Protein AF-A0A1M6LC11-F1 (afdb_monomer)

Mean predicted aligned error: 8.45 Å

Sequence (244 aa):
MTRNSNIKVIDLTEDFPSISQRELDILERFIKQILWLKEDVINEFDNQKSRCDISCLELGFDISFNEDEVKLVKELLMTDERIREVSFDFELEKIKLYLARPEHAYDSVNVVERKLYGEIALNKYFNDIDDAVSCYSSESKAKNGVVIEKVIELDKKDYGFFIRNIQQETSFINDNSDVQFVDSQRNIHCLFIKQEASEQGLLICKDSETNDFYSGFVPNLDDFQEISMEEYNDMDEQSGPEMV

Foldseek 3Di:
DDPPPPPDDDDCCVNPVPDDPVNVVVVVVLVVVLVVVLVVVVVQDDLQAQKDKAACVVVVHDPPDDPVRVVVSFVSNVVPQQFDGWDADNVRRIIITGGQARPDDQPDKDKAQFKKKFWADKDLDDQAVVRQVVPGDPPDPPIAIEIARIEIEGEPVNQVRCRNGVPHDDPVLVVCLVQAAQDPRRYTRWHFYDYPPAQKTKTWHCHNPPSGIMMHIDNHCPRIDTDDPVRVVVVVVVPPDPPD

Nearest PDB structures (foldseek):
  1hsj-assembly1_B  TM=3.052E-01  e=1.095E+00  Escherichia coli
  5it7-assembly1_K  TM=3.374E-01  e=2.162E+00  Kluyveromyces lactis
  4pql-assembly1_A  TM=2.746E-01  e=2.602E+00  Staphylococcus aureus
  3d8e-assembly1_A  TM=3.203E-01  e=3.132E+00  Homo sapiens
  5dbj-assembly1_E  TM=1.760E-01  e=3.132E+00  Pseudomonas protegens Pf-5

pLDDT: mean 84.86, std 13.5, range [33.97, 97.12]

Structure (mmCIF, N/CA/C/O backbone):
data_AF-A0A1M6LC11-F1
#
_entry.id   AF-A0A1M6LC11-F1
#
loop_
_atom_site.group_PDB
_atom_site.id
_atom_site.type_symbol
_atom_site.label_atom_id
_atom_site.label_alt_id
_atom_site.label_comp_id
_atom_site.label_asym_id
_atom_site.label_entity_id
_atom_site.label_seq_id
_atom_site.pdbx_PDB_ins_code
_atom_site.Cartn_x
_atom_site.Cartn_y
_atom_site.Cartn_z
_atom_site.occupancy
_atom_site.B_iso_or_equiv
_atom_site.auth_seq_id
_atom_site.auth_comp_id
_atom_site.auth_asym_id
_atom_site.auth_atom_id
_atom_site.pdbx_PDB_model_num
ATOM 1 N N . MET A 1 1 ? -13.205 -28.942 11.978 1.00 33.97 1 MET A N 1
ATOM 2 C CA . MET A 1 1 ? -12.104 -28.658 12.920 1.00 33.97 1 MET A CA 1
ATOM 3 C C . MET A 1 1 ? -12.514 -27.454 13.746 1.00 33.97 1 MET A C 1
ATOM 5 O O . MET A 1 1 ? -12.551 -26.350 13.226 1.00 33.97 1 MET A O 1
ATOM 9 N N . THR A 1 2 ? -12.948 -27.679 14.981 1.00 35.59 2 THR A N 1
ATOM 10 C CA . THR A 1 2 ? -13.299 -26.626 15.937 1.00 35.59 2 THR A CA 1
ATOM 11 C C . THR A 1 2 ? -12.012 -25.952 16.403 1.00 35.59 2 THR A C 1
ATOM 13 O O . THR A 1 2 ? -11.165 -26.596 17.019 1.00 35.59 2 THR A O 1
ATOM 16 N N . ARG A 1 3 ? -11.822 -24.671 16.063 1.00 38.12 3 ARG A N 1
ATOM 17 C CA . ARG A 1 3 ? -10.758 -23.855 16.659 1.00 38.12 3 ARG A CA 1
ATOM 18 C C . ARG A 1 3 ? -11.047 -23.765 18.161 1.00 38.12 3 ARG A C 1
ATOM 20 O O . ARG A 1 3 ? -12.053 -23.178 18.544 1.00 38.12 3 ARG A O 1
ATOM 27 N N . ASN A 1 4 ? -10.186 -24.357 18.989 1.00 38.91 4 ASN A N 1
ATOM 28 C CA . ASN A 1 4 ? -10.108 -24.031 20.412 1.00 38.91 4 ASN A CA 1
ATOM 29 C C . ASN A 1 4 ? -9.611 -22.586 20.512 1.00 38.91 4 ASN A C 1
ATOM 31 O O . ASN A 1 4 ? -8.408 -22.327 20.526 1.00 38.91 4 ASN A O 1
ATOM 35 N N . SER A 1 5 ? -10.532 -21.632 20.517 1.00 45.16 5 SER A N 1
ATOM 36 C CA . SER A 1 5 ? -10.240 -20.280 20.953 1.00 45.16 5 SER A CA 1
ATOM 37 C C . SER A 1 5 ? -10.001 -20.336 22.462 1.00 45.16 5 SER A C 1
ATOM 39 O O . SER A 1 5 ? -10.938 -20.489 23.240 1.00 45.16 5 SER A O 1
ATOM 41 N N . ASN A 1 6 ? -8.738 -20.220 22.884 1.00 46.28 6 ASN A N 1
ATOM 42 C CA . ASN A 1 6 ? -8.344 -19.944 24.273 1.00 46.28 6 ASN A CA 1
ATOM 43 C C . ASN A 1 6 ? -8.784 -18.518 24.679 1.00 46.28 6 ASN A C 1
ATOM 45 O O . ASN A 1 6 ? -7.980 -17.720 25.155 1.00 46.28 6 ASN A O 1
ATOM 49 N N . ILE A 1 7 ? -10.045 -18.157 24.436 1.00 57.50 7 ILE A N 1
ATOM 50 C CA . ILE A 1 7 ? -10.611 -16.894 24.893 1.00 57.50 7 ILE A CA 1
ATOM 51 C C . ILE A 1 7 ? -10.919 -17.093 26.370 1.00 57.50 7 ILE A C 1
ATOM 53 O O . ILE A 1 7 ? -11.860 -17.798 26.738 1.00 57.50 7 ILE A O 1
ATOM 57 N N . LYS A 1 8 ? -10.085 -16.501 27.224 1.00 64.62 8 LYS A N 1
ATOM 58 C CA . LYS A 1 8 ? -10.391 -16.378 28.644 1.00 64.62 8 LYS A CA 1
ATOM 59 C C . LYS A 1 8 ? -11.560 -15.400 28.757 1.00 64.62 8 LYS A C 1
ATOM 61 O O . LYS A 1 8 ? -11.399 -14.218 28.467 1.00 64.62 8 LYS A O 1
ATOM 66 N N . VAL A 1 9 ? -12.737 -15.906 29.110 1.00 71.25 9 VAL A N 1
ATOM 67 C CA . VAL A 1 9 ? -13.874 -15.055 29.471 1.00 71.25 9 VAL A CA 1
ATOM 68 C C . VAL A 1 9 ? -13.473 -14.314 30.744 1.00 71.25 9 VAL A C 1
ATOM 70 O O . VAL A 1 9 ? -13.126 -14.960 31.731 1.00 71.25 9 VAL A O 1
ATOM 73 N N . ILE A 1 10 ? -13.431 -12.985 30.676 1.00 73.75 10 ILE A N 1
ATOM 74 C CA . ILE A 1 10 ? -13.160 -12.121 31.828 1.00 73.75 10 ILE A CA 1
ATOM 75 C C . ILE A 1 10 ? -14.507 -11.841 32.485 1.00 73.75 10 ILE A C 1
ATOM 77 O O . ILE A 1 10 ? -15.394 -11.279 31.838 1.00 73.75 10 ILE A O 1
ATOM 81 N N . ASP A 1 11 ? -14.660 -12.224 33.748 1.00 78.12 11 ASP A N 1
ATOM 82 C CA . ASP A 1 11 ? -15.777 -11.760 34.564 1.00 78.12 11 ASP A CA 1
ATOM 83 C C . ASP A 1 11 ? -15.281 -10.554 35.351 1.00 78.12 11 ASP A C 1
ATOM 85 O O . ASP A 1 11 ? -14.510 -10.681 36.297 1.00 78.12 11 ASP A O 1
ATOM 89 N N . LEU A 1 12 ? -15.709 -9.360 34.946 1.00 76.50 12 LEU A N 1
ATOM 90 C CA . LEU A 1 12 ? -15.234 -8.117 35.551 1.00 76.50 12 LEU A CA 1
ATOM 91 C C . LEU A 1 12 ? -15.526 -8.038 37.055 1.00 76.50 12 LEU A C 1
ATOM 93 O O . LEU A 1 12 ? -14.793 -7.365 37.772 1.00 76.50 12 LEU A O 1
ATOM 97 N N . THR A 1 13 ? -16.564 -8.722 37.542 1.00 75.00 13 THR A N 1
ATOM 98 C CA . THR A 1 13 ? -16.920 -8.722 38.965 1.00 75.00 13 THR A CA 1
ATOM 99 C C . THR A 1 13 ? -16.118 -9.736 39.780 1.00 75.00 13 THR A C 1
ATOM 101 O O . THR A 1 13 ? -15.855 -9.486 40.956 1.00 75.00 13 THR A O 1
ATOM 104 N N . GLU A 1 14 ? -15.673 -10.837 39.167 1.00 79.62 14 GLU A N 1
ATOM 105 C CA . GLU A 1 14 ? -14.810 -11.833 39.819 1.00 79.62 14 GLU A CA 1
ATOM 106 C C . GLU A 1 14 ? -13.318 -11.489 39.698 1.00 79.62 14 GLU A C 1
ATOM 108 O O . GLU A 1 14 ? -12.579 -11.575 40.681 1.00 79.62 14 GLU A O 1
ATOM 113 N N . ASP A 1 15 ? -12.871 -11.071 38.512 1.00 83.75 15 ASP A N 1
ATOM 114 C CA . ASP A 1 15 ? -11.474 -10.735 38.223 1.00 83.75 15 ASP A CA 1
ATOM 115 C C . ASP A 1 15 ? -11.075 -9.366 38.817 1.00 83.75 15 ASP A C 1
ATOM 117 O O . ASP A 1 15 ? -9.907 -9.157 39.154 1.00 83.75 15 ASP A O 1
ATOM 121 N N . PHE A 1 16 ? -12.035 -8.446 38.998 1.00 84.62 16 PHE A N 1
ATOM 122 C CA . PHE A 1 16 ? -11.820 -7.116 39.587 1.00 84.62 16 PHE A CA 1
ATOM 123 C C . PHE A 1 16 ? -12.834 -6.826 40.708 1.00 84.62 16 PHE A C 1
ATOM 125 O O . PHE A 1 16 ? -13.685 -5.949 40.576 1.00 84.62 16 PHE A O 1
ATOM 132 N N . PRO A 1 17 ? -12.728 -7.497 41.869 1.00 80.69 17 PRO A N 1
ATOM 133 C CA . PRO A 1 17 ? -13.752 -7.457 42.921 1.00 80.69 17 PRO A CA 1
ATOM 134 C C . PRO A 1 17 ? -13.941 -6.080 43.579 1.00 80.69 17 PRO A C 1
ATOM 136 O O . PRO A 1 17 ? -14.901 -5.870 44.318 1.00 80.69 17 PRO A O 1
ATOM 139 N N . SER A 1 18 ? -13.022 -5.139 43.349 1.00 89.44 18 SER A N 1
ATOM 140 C CA . SER A 1 18 ? -13.115 -3.758 43.826 1.00 89.44 18 SER A CA 1
ATOM 141 C C . SER A 1 18 ? -13.755 -2.794 42.824 1.00 89.44 18 SER A C 1
ATOM 143 O O . SER A 1 18 ? -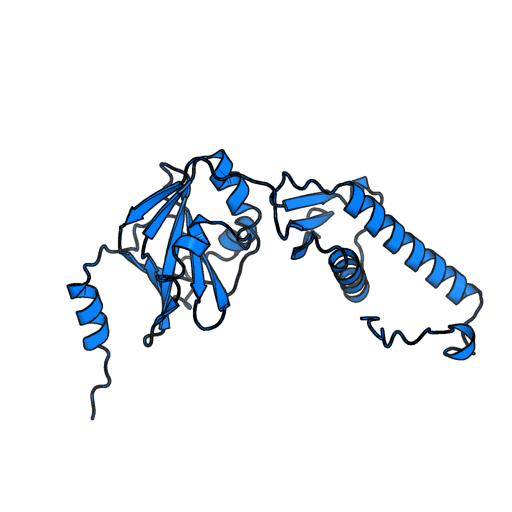13.850 -1.609 43.139 1.00 89.44 18 SER A O 1
ATOM 145 N N . ILE A 1 19 ? -14.152 -3.258 41.633 1.00 88.62 19 ILE A N 1
ATOM 146 C CA . ILE A 1 19 ? -14.769 -2.397 40.624 1.00 88.62 19 ILE A CA 1
ATOM 147 C C . ILE A 1 19 ? -16.151 -1.934 41.095 1.00 88.62 19 ILE A C 1
ATOM 149 O O . ILE A 1 19 ? -16.991 -2.716 41.543 1.00 88.62 19 ILE A O 1
ATOM 153 N N . SER A 1 20 ? -16.392 -0.632 41.024 1.00 90.38 20 SER A N 1
ATOM 154 C CA . SER A 1 20 ? -17.675 -0.032 41.371 1.00 90.38 20 SER A CA 1
ATOM 155 C C . SER A 1 20 ? -18.653 -0.077 40.196 1.00 90.38 20 SER A C 1
ATOM 157 O O . SER A 1 20 ? -18.257 -0.092 39.031 1.00 90.38 20 SER A O 1
ATOM 159 N N . GLN A 1 21 ? -19.957 0.007 40.489 1.00 88.69 21 GLN A N 1
ATOM 160 C CA . GLN A 1 21 ? -20.986 0.108 39.445 1.00 88.69 21 GLN A CA 1
ATOM 161 C C . GLN A 1 21 ? -20.742 1.298 38.507 1.00 88.69 21 GLN A C 1
ATOM 163 O O . GLN A 1 21 ? -20.920 1.189 37.303 1.00 88.69 21 GLN A O 1
ATOM 168 N N . ARG A 1 22 ? -20.266 2.427 39.047 1.00 89.62 22 ARG A N 1
ATOM 169 C CA . ARG A 1 22 ? -19.949 3.610 38.243 1.00 89.62 22 ARG A CA 1
ATOM 170 C C . ARG A 1 22 ? -18.820 3.342 37.245 1.00 89.62 22 ARG A C 1
ATOM 172 O O . ARG A 1 22 ? -18.874 3.850 36.131 1.00 89.62 22 ARG A O 1
ATOM 179 N N . GLU A 1 23 ? -17.793 2.597 37.645 1.00 89.31 23 GLU A N 1
ATOM 180 C CA . GLU A 1 23 ? -16.691 2.219 36.753 1.00 89.31 23 GLU A CA 1
ATOM 181 C C . GLU A 1 23 ? -17.167 1.245 35.669 1.00 89.31 23 GLU A C 1
ATOM 183 O O . GLU A 1 23 ? -16.806 1.422 34.507 1.00 89.31 23 GLU A O 1
ATOM 188 N N . LEU A 1 24 ? -18.044 0.294 36.016 1.00 87.88 24 LEU A N 1
ATOM 189 C CA . LEU A 1 24 ? -18.690 -0.594 35.043 1.00 87.88 24 LEU A CA 1
ATOM 190 C C . LEU A 1 24 ? -19.521 0.184 34.015 1.00 87.88 24 LEU A C 1
ATOM 192 O O . LEU A 1 24 ? -19.366 -0.045 32.819 1.00 87.88 24 LEU A O 1
ATOM 196 N N . ASP A 1 25 ? -20.337 1.145 34.454 1.00 86.31 25 ASP A N 1
ATOM 197 C CA . ASP A 1 25 ? -21.164 1.962 33.557 1.00 86.31 25 ASP A CA 1
ATOM 198 C C . ASP A 1 25 ? -20.300 2.793 32.584 1.00 86.31 25 ASP A C 1
ATOM 200 O O . ASP A 1 25 ? -20.651 2.978 31.415 1.00 86.31 25 ASP A O 1
ATOM 204 N N . ILE A 1 26 ? -19.148 3.295 33.053 1.00 86.25 26 ILE A N 1
ATOM 205 C CA . ILE A 1 26 ? -18.177 4.018 32.216 1.00 86.25 26 ILE A CA 1
ATOM 206 C C . ILE A 1 26 ? -17.577 3.081 31.166 1.00 86.25 26 ILE A C 1
ATOM 208 O O . ILE A 1 26 ? -17.555 3.441 29.986 1.00 86.25 26 ILE A O 1
ATOM 212 N N . LEU A 1 27 ? -17.125 1.894 31.581 1.00 86.19 27 LEU A N 1
ATOM 213 C CA . LEU A 1 27 ? -16.543 0.891 30.692 1.00 86.19 27 LEU A CA 1
ATOM 214 C C . LEU A 1 27 ? -17.555 0.431 29.635 1.00 86.19 27 LEU A C 1
ATOM 216 O O . LEU A 1 27 ? -17.237 0.401 28.450 1.00 86.19 27 LEU A O 1
ATOM 220 N N . GLU A 1 28 ? -18.787 0.126 30.043 1.00 87.56 28 GLU A N 1
ATOM 221 C CA . GLU A 1 28 ? -19.855 -0.297 29.137 1.00 87.56 28 GLU A CA 1
ATOM 222 C C . GLU A 1 28 ? -20.143 0.779 28.088 1.00 87.56 28 GLU A C 1
ATOM 224 O O . GLU A 1 28 ? -20.243 0.487 26.894 1.00 87.56 28 GLU A O 1
ATOM 229 N N . ARG A 1 29 ? -20.240 2.042 28.517 1.00 85.75 29 ARG A N 1
ATOM 230 C CA . ARG A 1 29 ? -20.468 3.170 27.613 1.00 85.75 29 ARG A CA 1
ATOM 231 C C . ARG A 1 29 ? -19.320 3.338 26.618 1.00 85.75 29 ARG A C 1
ATOM 233 O O . ARG A 1 29 ? -19.587 3.579 25.444 1.00 85.75 29 ARG A O 1
ATOM 240 N N . PHE A 1 30 ? -18.079 3.214 27.076 1.00 84.94 30 PHE A N 1
ATOM 241 C CA . PHE A 1 30 ? -16.890 3.300 26.231 1.00 84.94 30 PHE A CA 1
ATOM 242 C C . PHE A 1 30 ? -16.843 2.166 25.194 1.00 84.94 30 PHE A C 1
ATOM 244 O O . PHE A 1 30 ? -16.731 2.429 23.999 1.00 84.94 30 PHE A O 1
ATOM 251 N N . ILE A 1 31 ? -17.042 0.916 25.627 1.00 86.81 31 ILE A N 1
ATOM 252 C CA . ILE A 1 31 ? -17.071 -0.252 24.734 1.00 86.81 31 ILE A CA 1
ATOM 253 C C . ILE A 1 31 ? -18.169 -0.096 23.677 1.00 86.81 31 ILE A C 1
ATOM 255 O O . ILE A 1 31 ? -17.920 -0.321 22.496 1.00 86.81 31 ILE A O 1
ATOM 259 N N . LYS A 1 32 ? -19.376 0.327 24.074 1.00 87.81 32 LYS A N 1
ATOM 260 C CA . LYS A 1 32 ? -20.487 0.551 23.135 1.00 87.81 32 LYS A CA 1
ATOM 261 C C . LYS A 1 32 ? -20.156 1.593 22.070 1.00 87.81 32 LYS A C 1
ATOM 263 O O . LYS A 1 32 ? -20.470 1.364 20.909 1.00 87.81 32 LYS A O 1
ATOM 268 N N . GLN A 1 33 ? -19.515 2.698 22.449 1.00 85.19 33 GLN A N 1
ATOM 269 C CA . GLN A 1 33 ? -19.100 3.730 21.494 1.00 85.19 33 GLN A CA 1
ATOM 270 C C . GLN A 1 33 ? -18.115 3.182 20.463 1.00 85.19 33 GLN A C 1
ATOM 272 O O . GLN A 1 33 ? -18.327 3.367 19.271 1.00 85.19 33 GLN A O 1
ATOM 277 N N . ILE A 1 34 ? -17.086 2.455 20.905 1.00 86.12 34 ILE A N 1
ATOM 278 C CA . ILE A 1 34 ? -16.096 1.859 19.999 1.00 86.12 34 ILE A CA 1
ATOM 279 C C . ILE A 1 34 ? -16.731 0.812 19.074 1.00 86.12 34 ILE A C 1
ATOM 281 O O . ILE A 1 34 ? -16.402 0.751 17.891 1.00 86.12 34 ILE A O 1
ATOM 285 N N . LEU A 1 35 ? -17.656 -0.004 19.586 1.00 89.19 35 LEU A N 1
ATOM 286 C CA . LEU A 1 35 ? -18.366 -0.981 18.760 1.00 89.19 35 LEU A CA 1
ATOM 287 C C . LEU A 1 35 ? -19.265 -0.303 17.719 1.00 89.19 35 LEU A C 1
ATOM 289 O O . LEU A 1 35 ? -19.299 -0.763 16.583 1.00 89.19 35 LEU A O 1
ATOM 293 N N . TRP A 1 36 ? -19.948 0.791 18.065 1.00 89.62 36 TRP A N 1
ATOM 294 C CA . TRP A 1 36 ? -20.704 1.574 17.083 1.00 89.62 36 TRP A CA 1
ATOM 295 C C . TRP A 1 36 ? -19.799 2.228 16.047 1.00 89.62 36 TRP A C 1
ATOM 297 O O . TRP A 1 36 ? -20.083 2.085 14.865 1.00 89.62 36 TRP A O 1
ATOM 307 N N . LEU A 1 37 ? -18.674 2.826 16.460 1.00 87.19 37 LEU A N 1
ATOM 308 C CA . LEU A 1 37 ? -17.679 3.361 15.527 1.00 87.19 37 LEU A CA 1
ATOM 309 C C . LEU A 1 37 ? -17.248 2.295 14.525 1.00 87.19 37 LEU A C 1
ATOM 311 O O . LEU A 1 37 ? -17.237 2.550 13.328 1.00 87.19 37 LEU A O 1
ATOM 315 N N . LYS A 1 38 ? -16.906 1.095 15.011 1.00 90.50 38 LYS A N 1
ATOM 316 C CA . LYS A 1 38 ? -16.538 -0.026 14.145 1.00 90.50 38 LYS A CA 1
ATOM 317 C C . LYS A 1 38 ? -17.650 -0.309 13.140 1.00 90.50 38 LYS A C 1
ATOM 319 O O . LYS A 1 38 ? -17.358 -0.400 11.958 1.00 90.50 38 LYS A O 1
ATOM 324 N N . GLU A 1 39 ? -18.893 -0.476 13.579 1.00 91.81 39 GLU A N 1
ATOM 325 C CA . GLU A 1 39 ? -19.998 -0.785 12.664 1.00 91.81 39 GLU A CA 1
ATOM 326 C C . GLU A 1 39 ? -20.233 0.333 11.639 1.00 91.81 39 GLU A C 1
ATOM 328 O O . GLU A 1 39 ? -20.350 0.038 10.453 1.00 91.81 39 GLU A O 1
ATOM 333 N N . ASP A 1 40 ? -20.221 1.600 12.053 1.00 91.06 40 ASP A N 1
ATOM 334 C CA . ASP A 1 40 ? -20.405 2.746 11.156 1.00 91.06 40 ASP A CA 1
ATOM 335 C C . ASP A 1 40 ? -19.265 2.849 10.136 1.00 91.06 40 ASP A C 1
ATOM 337 O O . ASP A 1 40 ? -19.508 2.946 8.936 1.00 91.06 40 ASP A O 1
ATOM 341 N N . VAL A 1 41 ? -18.017 2.717 10.592 1.00 90.38 41 VAL A N 1
ATOM 342 C CA . VAL A 1 41 ? -16.836 2.675 9.723 1.00 90.38 41 VAL A CA 1
ATOM 343 C C . VAL A 1 41 ? -16.929 1.513 8.735 1.00 90.38 41 VAL A C 1
ATOM 345 O O . VAL A 1 41 ? -16.654 1.699 7.553 1.00 90.38 41 VAL A O 1
ATOM 348 N N . ILE A 1 42 ? -17.337 0.326 9.196 1.00 89.62 42 ILE A N 1
ATOM 349 C CA . ILE A 1 42 ? -17.510 -0.864 8.357 1.00 89.62 42 ILE A CA 1
ATOM 350 C C . ILE A 1 42 ? -18.631 -0.679 7.320 1.00 89.62 42 ILE A C 1
ATOM 352 O O . ILE A 1 42 ? -18.508 -1.174 6.199 1.00 89.62 42 ILE A O 1
ATOM 356 N N . ASN A 1 43 ? -19.701 0.039 7.656 1.00 90.81 43 ASN A N 1
ATOM 357 C CA . ASN A 1 43 ? -20.806 0.318 6.736 1.00 90.81 43 ASN A CA 1
ATOM 358 C C . ASN A 1 43 ? -20.405 1.260 5.592 1.00 90.81 43 ASN A C 1
ATOM 360 O O . ASN A 1 43 ? -20.974 1.165 4.507 1.00 90.81 43 ASN A O 1
ATOM 364 N N . GLU A 1 44 ? -19.401 2.109 5.806 1.00 89.31 44 GLU A N 1
ATOM 365 C CA . GLU A 1 44 ? -18.846 2.999 4.780 1.00 89.31 44 GLU A CA 1
ATOM 366 C C . GLU A 1 44 ? -17.810 2.313 3.864 1.00 89.31 44 GLU A C 1
ATOM 368 O O . GLU A 1 44 ? -17.249 2.950 2.965 1.00 89.31 44 GLU A O 1
ATOM 373 N N . PHE A 1 45 ? -17.534 1.014 4.054 1.00 87.19 45 PHE A N 1
ATOM 374 C CA . PHE A 1 45 ? -16.606 0.289 3.184 1.00 87.19 45 PHE A CA 1
ATOM 375 C C . PHE A 1 45 ? -17.117 0.178 1.758 1.00 87.19 45 PHE A C 1
ATOM 377 O O . PHE A 1 45 ? -18.198 -0.347 1.493 1.00 87.19 45 PHE A O 1
ATOM 384 N N . ASP A 1 46 ? -16.244 0.550 0.829 1.00 88.62 46 ASP A N 1
ATOM 385 C CA . ASP A 1 46 ? -16.460 0.398 -0.598 1.00 88.62 46 ASP A CA 1
ATOM 386 C C . ASP A 1 46 ? -15.306 -0.394 -1.218 1.00 88.62 46 ASP A C 1
ATOM 388 O O . ASP A 1 46 ? -14.185 0.105 -1.350 1.00 88.62 46 ASP A O 1
ATOM 392 N N . ASN A 1 47 ? -15.593 -1.637 -1.613 1.00 84.69 47 ASN A N 1
ATOM 393 C CA . ASN A 1 47 ? -14.615 -2.537 -2.227 1.00 84.69 47 ASN A CA 1
ATOM 394 C C . ASN A 1 47 ? -14.097 -2.033 -3.582 1.00 84.69 47 ASN A C 1
ATOM 396 O O . ASN A 1 47 ? -13.042 -2.477 -4.027 1.00 84.69 47 ASN A O 1
ATOM 400 N N . GLN A 1 48 ? -14.810 -1.105 -4.226 1.00 88.69 48 GLN A N 1
ATOM 401 C CA . GLN A 1 48 ? -14.423 -0.502 -5.503 1.00 88.69 48 GLN A CA 1
ATOM 402 C C . GLN A 1 48 ? -13.436 0.661 -5.321 1.00 88.69 48 GLN A C 1
ATOM 404 O O . GLN A 1 48 ? -13.065 1.317 -6.294 1.00 88.69 48 GLN A O 1
ATOM 409 N N . LYS A 1 49 ? -13.013 0.957 -4.085 1.00 91.31 49 LYS A N 1
ATOM 410 C CA . LYS A 1 49 ? -11.975 1.945 -3.772 1.00 91.31 49 LYS A CA 1
ATOM 411 C C . LYS A 1 49 ? -10.700 1.243 -3.322 1.00 91.31 49 LYS A C 1
ATOM 413 O O . LYS A 1 49 ? -10.736 0.268 -2.588 1.00 91.31 49 LYS A O 1
ATOM 418 N N . SER A 1 50 ? -9.546 1.801 -3.674 1.00 90.06 50 SER A N 1
ATOM 419 C CA . SER A 1 50 ? -8.250 1.323 -3.172 1.00 90.06 50 SER A CA 1
ATOM 420 C C . SER A 1 50 ? -8.068 1.587 -1.676 1.00 90.06 50 SER A C 1
ATOM 422 O O . SER A 1 50 ? -7.454 0.788 -0.969 1.00 90.06 50 SER A O 1
ATOM 424 N N . ARG A 1 51 ? -8.631 2.705 -1.206 1.00 94.19 51 ARG A N 1
ATOM 425 C CA . ARG A 1 51 ? -8.612 3.190 0.178 1.00 94.19 51 ARG A CA 1
ATOM 426 C C . ARG A 1 51 ? -9.909 3.938 0.490 1.00 94.19 51 ARG A C 1
ATOM 428 O O . ARG A 1 51 ? -10.342 4.767 -0.326 1.00 94.19 51 ARG A O 1
ATOM 435 N N . CYS A 1 52 ? -10.486 3.692 1.664 1.00 94.25 52 CYS A N 1
ATOM 436 C CA . CYS A 1 52 ? -11.620 4.450 2.200 1.00 94.25 52 CYS A CA 1
ATOM 437 C C . CYS A 1 52 ? -11.133 5.457 3.249 1.00 94.25 52 CYS A C 1
ATOM 439 O O . CYS A 1 52 ? -10.421 5.083 4.176 1.00 94.25 52 CYS A O 1
ATOM 441 N N . ASP A 1 53 ? -11.525 6.722 3.090 1.00 93.38 53 ASP A N 1
ATOM 442 C CA . ASP A 1 53 ? -11.166 7.810 4.004 1.00 93.38 53 ASP A CA 1
ATOM 443 C C . ASP A 1 53 ? -12.426 8.215 4.763 1.00 93.38 53 ASP A C 1
ATOM 445 O O . ASP A 1 53 ? -13.311 8.845 4.183 1.00 93.38 53 ASP A O 1
ATOM 449 N N . ILE A 1 54 ? -12.524 7.826 6.031 1.00 92.25 54 ILE A N 1
ATOM 450 C CA . ILE A 1 54 ? -13.726 8.012 6.845 1.00 92.25 54 ILE A CA 1
ATOM 451 C C . ILE A 1 54 ? -13.533 9.209 7.768 1.00 92.25 54 ILE A C 1
ATOM 453 O O . ILE A 1 54 ? -12.587 9.234 8.556 1.00 92.25 54 ILE A O 1
ATOM 457 N N . SER A 1 55 ? -14.409 10.210 7.666 1.00 89.94 55 SER A N 1
ATOM 458 C CA . SER A 1 55 ? -14.369 11.381 8.543 1.00 89.94 55 SER A CA 1
ATOM 459 C C . SER A 1 55 ? -14.964 11.047 9.905 1.00 89.94 55 SER A C 1
ATOM 461 O O . SER A 1 55 ? -16.126 10.662 10.014 1.00 89.94 55 SER A O 1
ATOM 463 N N . CYS A 1 56 ? -14.181 11.242 10.962 1.00 83.62 56 CYS A N 1
ATOM 464 C CA . CYS A 1 56 ? -14.655 10.983 12.319 1.00 83.62 56 CYS A CA 1
ATOM 465 C C . CYS A 1 56 ? -15.658 12.049 12.768 1.00 83.62 56 CYS A C 1
ATOM 467 O O . CYS A 1 56 ? -16.648 11.720 13.419 1.00 83.62 56 CYS A O 1
ATOM 469 N N . LEU A 1 57 ? -15.467 13.296 12.321 1.00 84.06 57 LEU A N 1
ATOM 470 C CA . LEU A 1 57 ? -16.416 14.394 12.518 1.00 84.06 57 LEU A CA 1
ATOM 471 C C . LEU A 1 57 ? -17.805 14.066 11.970 1.00 84.06 57 LEU A C 1
ATOM 473 O O . LEU A 1 57 ? -18.803 14.315 12.643 1.00 84.06 57 LEU A O 1
ATOM 477 N N . GLU A 1 58 ? -17.876 13.506 10.760 1.00 84.62 58 GLU A N 1
ATOM 478 C CA . GLU A 1 58 ? -19.152 13.143 10.130 1.00 84.62 58 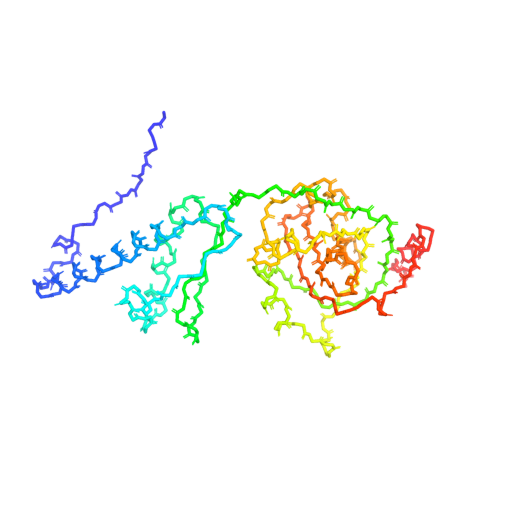GLU A CA 1
ATOM 479 C C . GLU A 1 58 ? -19.852 12.002 10.873 1.00 84.62 58 GLU A C 1
ATOM 481 O O . GLU A 1 58 ? -21.077 12.010 10.992 1.00 84.62 58 GLU A O 1
ATOM 486 N N . LEU A 1 59 ? -19.081 11.075 11.446 1.00 80.44 59 LEU A N 1
ATOM 487 C CA . LEU A 1 59 ? -19.602 10.013 12.307 1.00 80.44 59 LEU A CA 1
ATOM 488 C C . LEU A 1 59 ? -19.906 10.484 13.744 1.00 80.44 59 LEU A C 1
ATOM 490 O O . LEU A 1 59 ? -20.414 9.710 14.552 1.00 80.44 59 LEU A O 1
ATOM 494 N N . GLY A 1 60 ? -19.617 11.745 14.087 1.00 75.56 60 GLY A N 1
ATOM 495 C CA . GLY A 1 60 ? -19.819 12.282 15.434 1.00 75.56 60 GLY A CA 1
ATOM 496 C C . GLY A 1 60 ? -18.854 11.714 16.480 1.00 75.56 60 GLY A C 1
ATOM 497 O O . GLY A 1 60 ? -19.161 11.749 17.673 1.00 75.56 60 GLY A O 1
ATOM 498 N N . PHE A 1 61 ? -17.704 11.198 16.041 1.00 75.38 61 PHE A N 1
ATOM 499 C CA . PHE A 1 61 ? -16.641 10.690 16.899 1.00 75.38 61 PHE A CA 1
ATOM 500 C C . PHE A 1 61 ? -15.516 11.710 17.033 1.00 75.38 61 PHE A C 1
ATOM 502 O O . PHE A 1 61 ? -14.945 12.176 16.049 1.00 75.38 61 PHE A O 1
ATOM 509 N N . ASP A 1 62 ? -15.182 12.021 18.279 1.00 70.62 62 ASP A N 1
ATOM 510 C CA . ASP A 1 62 ? -14.010 12.814 18.624 1.00 70.62 62 ASP A CA 1
ATOM 511 C C . ASP A 1 62 ? -12.787 11.887 18.666 1.00 70.62 62 ASP A C 1
ATOM 513 O O . ASP A 1 62 ? -12.758 10.928 19.440 1.00 70.62 62 ASP A O 1
ATOM 517 N N . ILE A 1 63 ? -11.791 12.156 17.818 1.00 64.19 63 ILE A N 1
ATOM 518 C CA . ILE A 1 63 ? -10.544 11.381 17.759 1.00 64.19 63 ILE A CA 1
ATOM 519 C C . ILE A 1 63 ? -9.442 11.919 18.669 1.00 64.19 63 ILE A C 1
ATOM 521 O O . ILE A 1 63 ? -8.275 11.577 18.485 1.00 64.19 63 ILE A O 1
ATOM 525 N N . SER A 1 64 ? -9.784 12.674 19.711 1.00 67.88 64 SER A N 1
ATOM 526 C CA . SER A 1 64 ? -8.897 12.925 20.857 1.00 67.88 64 SER A CA 1
ATOM 527 C C . SER A 1 64 ? -8.577 11.659 21.674 1.00 67.88 64 SER A C 1
ATOM 529 O O . SER A 1 64 ? -8.282 11.728 22.869 1.00 67.88 64 SER A O 1
ATOM 531 N N . PHE A 1 65 ? -8.606 10.498 21.018 1.00 69.81 65 PHE A N 1
ATOM 532 C CA . PHE A 1 65 ? -8.160 9.226 21.533 1.00 69.81 65 PHE A CA 1
ATOM 533 C C . PHE A 1 65 ? -6.723 9.341 22.027 1.00 69.81 65 PHE A C 1
ATOM 535 O O . PHE A 1 65 ? -5.837 9.868 21.347 1.00 69.81 65 PHE A O 1
ATOM 542 N N . ASN A 1 66 ? -6.478 8.796 23.211 1.00 79.88 66 ASN A N 1
ATOM 543 C CA . ASN A 1 66 ? -5.115 8.521 23.631 1.00 79.88 66 ASN A CA 1
ATOM 544 C C . ASN A 1 66 ? -4.530 7.347 22.815 1.00 79.88 66 ASN A C 1
ATOM 546 O O . ASN A 1 66 ? -5.243 6.639 22.102 1.00 79.88 66 ASN A O 1
ATOM 550 N N . GLU A 1 67 ? -3.220 7.126 22.922 1.00 82.81 67 GLU A N 1
ATOM 551 C CA . GLU A 1 67 ? -2.523 6.091 22.144 1.00 82.81 67 GLU A CA 1
ATOM 552 C C . GLU A 1 67 ? -3.117 4.680 22.327 1.00 82.81 67 GLU A C 1
ATOM 554 O O . GLU A 1 67 ? -3.193 3.914 21.361 1.00 82.81 67 GLU A O 1
ATOM 559 N N . ASP A 1 68 ? -3.589 4.340 23.532 1.00 84.50 68 ASP A N 1
ATOM 560 C CA . ASP A 1 68 ? -4.193 3.035 23.818 1.00 84.50 68 ASP A CA 1
ATOM 561 C C . ASP A 1 68 ? -5.569 2.884 23.154 1.00 84.50 68 ASP A C 1
ATOM 563 O O . ASP A 1 68 ? -5.908 1.809 22.653 1.00 84.50 68 ASP A O 1
ATOM 567 N N . GLU A 1 69 ? -6.357 3.959 23.102 1.00 82.56 69 GLU A N 1
ATOM 568 C CA . GLU A 1 69 ? -7.660 3.981 22.433 1.00 82.56 69 GLU A CA 1
ATOM 569 C C . GLU A 1 69 ? -7.509 3.869 20.912 1.00 82.56 69 GLU A C 1
ATOM 571 O O . GLU A 1 69 ? -8.191 3.052 20.292 1.00 82.56 69 GLU A O 1
ATOM 576 N N . VAL A 1 70 ? -6.561 4.602 20.314 1.00 86.06 70 VAL A N 1
ATOM 577 C CA . VAL A 1 70 ? -6.222 4.481 18.884 1.00 86.06 70 VAL A CA 1
ATOM 578 C C . VAL A 1 70 ? -5.820 3.047 18.556 1.00 86.06 70 VAL A C 1
ATOM 580 O O . VAL A 1 70 ? -6.298 2.467 17.579 1.00 86.06 70 VAL A O 1
ATOM 583 N N . LYS A 1 71 ? -4.969 2.447 19.395 1.00 89.25 71 LYS A N 1
ATOM 584 C CA . LYS A 1 71 ? -4.547 1.057 19.232 1.00 89.25 71 LYS A CA 1
ATOM 585 C C . LYS A 1 71 ? -5.729 0.097 19.327 1.00 89.25 71 LYS A C 1
ATOM 587 O O . LYS A 1 71 ? -5.843 -0.794 18.493 1.00 89.25 71 LYS A O 1
ATOM 592 N N . LEU A 1 72 ? -6.623 0.276 20.296 1.00 88.75 72 LEU A N 1
ATOM 593 C CA . LEU A 1 72 ? -7.808 -0.567 20.439 1.00 88.75 72 LEU A CA 1
ATOM 594 C C . LEU A 1 72 ? -8.733 -0.467 19.218 1.00 88.75 72 LEU A C 1
ATOM 596 O O . LEU A 1 72 ? -9.166 -1.495 18.702 1.00 88.75 72 LEU A O 1
ATOM 600 N N . VAL A 1 73 ? -9.011 0.749 18.736 1.00 89.31 73 VAL A N 1
ATOM 601 C CA . VAL A 1 73 ? -9.833 0.968 17.534 1.00 89.31 73 VAL A CA 1
ATOM 602 C C . VAL A 1 73 ? -9.165 0.344 16.310 1.00 89.31 73 VAL A C 1
ATOM 604 O O . VAL A 1 73 ? -9.835 -0.346 15.542 1.00 89.31 73 VAL A O 1
ATOM 607 N N . LYS A 1 74 ? -7.844 0.513 16.157 1.00 92.44 74 LYS A N 1
ATOM 608 C CA . LYS A 1 74 ? -7.057 -0.133 15.100 1.00 92.44 74 LYS A CA 1
ATOM 609 C C . LYS A 1 74 ? -7.231 -1.649 15.120 1.00 92.44 74 LYS A C 1
ATOM 611 O O . LYS A 1 74 ? -7.646 -2.217 14.117 1.00 92.44 74 LYS A O 1
ATOM 616 N N . GLU A 1 75 ? -6.943 -2.294 16.249 1.00 93.56 75 GLU A N 1
ATOM 617 C CA . GLU A 1 75 ? -7.045 -3.752 16.404 1.00 93.56 75 GLU A CA 1
ATOM 618 C C . GLU A 1 75 ? -8.468 -4.250 16.135 1.00 93.56 75 GLU A C 1
ATOM 620 O O . GLU A 1 75 ? -8.660 -5.281 15.495 1.00 93.56 75 GLU A O 1
ATOM 625 N N . LEU A 1 76 ? -9.478 -3.496 16.578 1.00 92.62 76 LEU A N 1
ATOM 626 C CA . LEU A 1 76 ? -10.874 -3.846 16.364 1.00 92.62 76 LEU A CA 1
ATOM 627 C C . LEU A 1 76 ? -11.271 -3.770 14.885 1.00 92.62 76 LEU A C 1
ATOM 629 O O . LEU A 1 76 ? -11.926 -4.686 14.385 1.00 92.62 76 LEU A O 1
ATOM 633 N N . LEU A 1 77 ? -10.887 -2.706 14.179 1.00 93.38 77 LEU A N 1
ATOM 634 C CA . LEU A 1 77 ? -11.141 -2.573 12.744 1.00 93.38 77 LEU A CA 1
ATOM 635 C C . LEU A 1 77 ? -10.409 -3.674 11.970 1.00 93.38 77 LEU A C 1
ATOM 637 O O . LEU A 1 77 ? -11.025 -4.370 11.173 1.00 93.38 77 LEU A O 1
ATOM 641 N N . MET A 1 78 ? -9.145 -3.932 12.306 1.00 93.62 78 MET A N 1
ATOM 642 C CA . MET A 1 78 ? -8.316 -4.991 11.715 1.00 93.62 78 MET A CA 1
ATOM 643 C C . MET A 1 78 ? -8.858 -6.421 11.918 1.00 93.62 78 MET A C 1
ATOM 645 O O . MET A 1 78 ? -8.313 -7.364 11.347 1.00 93.62 78 MET A O 1
ATOM 649 N N . THR A 1 79 ? -9.931 -6.617 12.698 1.00 93.44 79 THR A N 1
ATOM 650 C CA . THR A 1 79 ? -10.647 -7.905 12.746 1.00 93.44 79 THR A CA 1
ATOM 651 C C . THR A 1 79 ? -11.493 -8.190 11.502 1.00 93.44 79 THR A C 1
ATOM 653 O O . THR A 1 79 ? -11.863 -9.345 11.280 1.00 93.44 79 THR A O 1
ATOM 656 N N . ASP A 1 80 ? -11.801 -7.177 10.688 1.00 92.25 80 ASP A N 1
ATOM 657 C CA . ASP A 1 80 ? -12.469 -7.353 9.399 1.00 92.25 80 ASP A CA 1
ATOM 658 C C . ASP A 1 80 ? -11.443 -7.738 8.323 1.00 92.25 80 ASP A C 1
ATOM 660 O O . ASP A 1 80 ? -10.544 -6.968 7.993 1.00 92.25 80 ASP A O 1
ATOM 664 N N . GLU A 1 81 ? -11.585 -8.935 7.751 1.00 91.81 81 GLU A N 1
ATOM 665 C CA . GLU A 1 81 ? -10.624 -9.511 6.797 1.00 91.81 81 GLU A CA 1
ATOM 666 C C . GLU A 1 81 ? -10.474 -8.726 5.484 1.00 91.81 81 GLU A C 1
ATOM 668 O O . GLU A 1 81 ? -9.530 -8.957 4.724 1.00 91.81 81 GLU A O 1
ATOM 673 N N . ARG A 1 82 ? -11.396 -7.800 5.195 1.00 91.31 82 ARG A N 1
ATOM 674 C CA . ARG A 1 82 ? -11.305 -6.913 4.028 1.00 91.31 82 ARG A CA 1
ATOM 675 C C . ARG A 1 82 ? -10.283 -5.796 4.238 1.00 91.31 82 ARG A C 1
ATOM 677 O O . ARG A 1 82 ? -9.837 -5.196 3.257 1.00 91.31 82 ARG A O 1
ATOM 684 N N . ILE A 1 83 ? -9.909 -5.520 5.486 1.00 93.25 83 ILE A N 1
ATOM 685 C CA . ILE A 1 83 ? -8.993 -4.451 5.879 1.00 93.25 83 ILE A CA 1
ATOM 686 C C . ILE A 1 83 ? -7.579 -5.011 5.987 1.00 93.25 83 ILE A C 1
ATOM 688 O O . ILE A 1 83 ? -7.315 -5.951 6.730 1.00 93.25 83 ILE A O 1
ATOM 692 N N . ARG A 1 84 ? -6.654 -4.407 5.243 1.00 92.81 84 ARG A N 1
ATOM 693 C CA . ARG A 1 84 ? -5.225 -4.728 5.291 1.00 92.81 84 ARG A CA 1
ATOM 694 C C . ARG A 1 84 ? -4.484 -3.911 6.331 1.00 92.81 84 ARG A C 1
ATOM 696 O O . ARG A 1 84 ? -3.550 -4.412 6.938 1.00 92.81 84 ARG A O 1
ATOM 703 N N . GLU A 1 85 ? -4.838 -2.638 6.445 1.00 93.44 85 GLU A N 1
ATOM 704 C CA . GLU A 1 85 ? -4.152 -1.679 7.301 1.00 93.44 85 GLU A CA 1
ATOM 705 C C . GLU A 1 85 ? -5.109 -0.541 7.658 1.00 93.44 85 GLU A C 1
ATOM 707 O O . GLU A 1 85 ? -5.972 -0.155 6.860 1.00 93.44 85 GLU A O 1
ATOM 712 N N . VAL A 1 86 ? -4.917 0.019 8.852 1.00 94.12 86 VAL A N 1
ATOM 713 C CA . VAL A 1 86 ? -5.643 1.189 9.346 1.00 94.12 86 VAL A CA 1
ATOM 714 C C . VAL A 1 86 ? -4.632 2.255 9.744 1.00 94.12 86 VAL A C 1
ATOM 716 O O . VAL A 1 86 ? -3.736 2.001 10.554 1.00 94.12 86 VAL A O 1
ATOM 719 N N . SER A 1 87 ? -4.806 3.457 9.202 1.00 91.75 87 SER A N 1
ATOM 720 C CA . SER A 1 87 ? -4.040 4.644 9.576 1.00 91.75 87 SER A CA 1
ATOM 721 C C . SER A 1 87 ? -4.970 5.746 10.078 1.00 91.75 87 SER A C 1
ATOM 723 O O . SER A 1 87 ? -6.121 5.842 9.655 1.00 91.75 87 SER A O 1
ATOM 725 N N . PHE A 1 88 ? -4.466 6.572 10.990 1.00 90.19 88 PHE A N 1
ATOM 726 C CA . PHE A 1 88 ? -5.189 7.699 11.566 1.00 90.19 88 PHE A CA 1
ATOM 727 C C . PHE A 1 88 ? -4.522 8.984 11.104 1.00 90.19 88 PHE A C 1
ATOM 729 O O . PHE A 1 88 ? -3.325 9.186 11.299 1.00 90.19 88 PHE A O 1
ATOM 736 N N . ASP A 1 89 ? -5.315 9.845 10.488 1.00 88.75 89 ASP A N 1
ATOM 737 C CA . ASP A 1 89 ? -4.917 11.181 10.087 1.00 88.75 89 ASP A CA 1
ATOM 738 C C . ASP A 1 89 ? -5.523 12.162 11.089 1.00 88.75 89 ASP A C 1
ATOM 740 O O . ASP A 1 89 ? -6.691 12.541 10.982 1.00 88.75 89 ASP A O 1
ATOM 744 N N . PHE A 1 90 ? -4.749 12.493 12.123 1.00 85.75 90 PHE A N 1
ATOM 745 C CA . PHE A 1 90 ? -5.209 13.350 13.217 1.00 85.75 9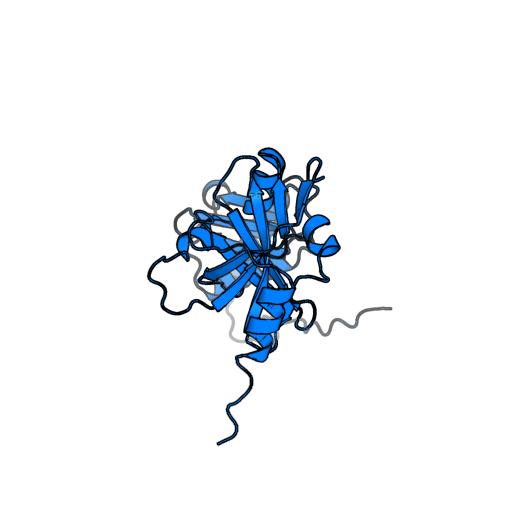0 PHE A CA 1
ATOM 746 C C . PHE A 1 90 ? -5.379 14.808 12.790 1.00 85.75 90 PHE A C 1
ATOM 748 O O . PHE A 1 90 ? -6.184 15.518 13.380 1.00 85.75 90 PHE A O 1
ATOM 755 N N . GLU A 1 91 ? -4.651 15.252 11.763 1.00 86.06 91 GLU A N 1
ATOM 756 C CA . GLU A 1 91 ? -4.781 16.613 11.237 1.00 86.06 91 GLU A CA 1
ATOM 757 C C . GLU A 1 91 ? -6.089 16.787 10.462 1.00 86.06 91 GLU A C 1
ATOM 759 O O . GLU A 1 91 ? -6.749 17.819 10.577 1.00 86.06 91 GLU A O 1
ATOM 764 N N . LEU A 1 92 ? -6.475 15.775 9.678 1.00 86.75 92 LEU A N 1
ATOM 765 C CA . LEU A 1 92 ? -7.710 15.789 8.891 1.00 86.75 92 LEU A CA 1
ATOM 766 C C . LEU A 1 92 ? -8.901 15.136 9.597 1.00 86.75 92 LEU A C 1
ATOM 768 O O . LEU A 1 92 ? -9.986 15.076 9.017 1.00 86.75 92 LEU A O 1
ATOM 772 N N . GLU A 1 93 ? -8.691 14.632 10.807 1.00 88.56 93 GLU A N 1
ATOM 773 C CA . GLU A 1 93 ? -9.654 13.883 11.609 1.00 88.56 93 GLU A CA 1
ATOM 774 C C . GLU A 1 93 ? -10.304 12.707 10.859 1.00 88.56 93 GLU A C 1
ATOM 776 O O . GLU A 1 93 ? -11.529 12.527 10.829 1.00 88.56 93 GLU A O 1
ATOM 781 N N . LYS A 1 94 ? -9.459 11.893 10.212 1.00 90.69 94 LYS A N 1
ATOM 782 C CA . LYS A 1 94 ? -9.879 10.771 9.362 1.00 90.69 94 LYS A CA 1
ATOM 783 C C . LYS A 1 94 ? -9.259 9.444 9.767 1.00 90.69 94 LYS A C 1
ATOM 785 O O . LYS A 1 94 ? -8.086 9.365 10.121 1.00 90.69 94 LYS A O 1
ATOM 790 N N . ILE A 1 95 ? -10.032 8.380 9.584 1.00 92.31 95 ILE A N 1
ATOM 791 C CA . ILE A 1 95 ? -9.536 7.004 9.576 1.00 92.31 95 ILE A CA 1
ATOM 792 C C . ILE A 1 95 ? -9.347 6.590 8.114 1.00 92.31 95 ILE A C 1
ATOM 794 O O . ILE A 1 95 ? -10.293 6.606 7.325 1.00 92.31 95 ILE A O 1
ATOM 798 N N . LYS A 1 96 ? -8.118 6.229 7.745 1.00 93.94 96 LYS A N 1
ATOM 799 C CA . LYS A 1 96 ? -7.757 5.692 6.429 1.00 93.94 96 LYS A CA 1
ATOM 800 C C . LYS A 1 96 ? -7.748 4.171 6.500 1.00 93.94 96 LYS A C 1
ATOM 802 O O . LYS A 1 96 ? -7.029 3.586 7.310 1.00 93.94 96 LYS A O 1
ATOM 807 N N . LEU A 1 97 ? -8.524 3.542 5.630 1.00 95.06 97 LEU A N 1
ATOM 808 C CA . LEU A 1 97 ? -8.705 2.097 5.580 1.00 95.06 97 LEU A CA 1
ATOM 809 C C . LEU A 1 97 ? -8.185 1.582 4.250 1.00 95.06 97 LEU A C 1
ATOM 811 O O . LEU A 1 97 ? -8.743 1.893 3.194 1.00 95.06 97 LEU A O 1
ATOM 815 N N . TYR A 1 98 ? -7.111 0.802 4.304 1.00 94.62 98 TYR A N 1
ATOM 816 C CA . TYR A 1 98 ? -6.508 0.199 3.125 1.00 94.62 98 TYR A CA 1
ATOM 817 C C . TYR A 1 98 ? -7.083 -1.188 2.915 1.00 94.62 98 TYR A C 1
ATOM 819 O O . TYR A 1 98 ? -7.077 -2.021 3.824 1.00 94.62 98 TYR A O 1
ATOM 827 N N . LEU A 1 99 ? -7.576 -1.445 1.709 1.00 92.81 99 LEU A N 1
ATOM 828 C CA . LEU A 1 99 ? -8.218 -2.713 1.402 1.00 92.81 99 LEU A CA 1
ATOM 829 C C . LEU A 1 99 ? -7.176 -3.806 1.156 1.00 92.81 99 LEU A C 1
ATOM 831 O O . LEU A 1 99 ? -6.137 -3.566 0.535 1.00 92.81 99 LEU A O 1
ATOM 835 N N . ALA A 1 100 ? -7.485 -5.020 1.615 1.00 90.81 100 ALA A N 1
ATOM 836 C CA . ALA A 1 100 ? -6.673 -6.213 1.385 1.00 90.81 100 ALA A CA 1
ATOM 837 C C . ALA A 1 100 ? -6.759 -6.704 -0.057 1.00 90.81 100 ALA A C 1
ATOM 839 O O . ALA A 1 100 ? -5.758 -7.136 -0.624 1.00 90.81 100 ALA A O 1
ATOM 840 N N . ARG A 1 101 ? -7.955 -6.642 -0.650 1.00 88.06 101 ARG A N 1
ATOM 841 C CA . ARG A 1 101 ? -8.223 -7.060 -2.031 1.00 88.06 101 ARG A CA 1
ATOM 842 C C . ARG A 1 101 ? -9.232 -6.110 -2.676 1.00 88.06 101 ARG A C 1
ATOM 844 O O . ARG A 1 101 ? -10.405 -6.465 -2.769 1.00 88.06 101 ARG A O 1
ATOM 851 N N . PRO A 1 102 ? -8.810 -4.889 -3.037 1.00 89.31 102 PRO A N 1
ATOM 852 C CA . PRO A 1 102 ? -9.683 -3.971 -3.753 1.00 89.31 102 PRO A CA 1
ATOM 853 C C . PRO A 1 102 ? -10.166 -4.582 -5.078 1.00 89.31 102 PRO A C 1
ATOM 855 O O . PRO A 1 102 ? -9.405 -5.240 -5.787 1.00 89.31 102 PRO A O 1
ATOM 858 N N . GLU A 1 103 ? -11.430 -4.353 -5.424 1.00 88.44 103 GLU A N 1
ATOM 859 C CA . GLU A 1 103 ? -12.023 -4.780 -6.691 1.00 88.44 103 GLU A CA 1
ATOM 860 C C . GLU A 1 103 ? -11.687 -3.754 -7.778 1.00 88.44 103 GLU A C 1
ATOM 862 O O . GLU A 1 103 ? -12.462 -2.843 -8.057 1.00 88.44 103 GLU A O 1
ATOM 867 N N . HIS A 1 104 ? -10.509 -3.895 -8.386 1.00 91.50 104 HIS A N 1
ATOM 868 C CA . HIS A 1 104 ? -10.083 -3.056 -9.505 1.00 91.50 104 HIS A CA 1
ATOM 869 C C . HIS A 1 104 ? -9.430 -3.894 -10.597 1.00 91.50 104 HIS A C 1
ATOM 871 O O . HIS A 1 104 ? -8.508 -4.669 -10.342 1.00 91.50 104 HIS A O 1
ATOM 877 N N . ALA A 1 105 ? -9.928 -3.742 -11.822 1.00 89.69 105 ALA A N 1
ATOM 878 C CA . ALA A 1 105 ? -9.310 -4.315 -13.006 1.00 89.69 105 ALA A CA 1
ATOM 879 C C . ALA A 1 105 ? -8.360 -3.277 -13.605 1.00 89.69 105 ALA A C 1
ATOM 881 O O . ALA A 1 105 ? -8.783 -2.172 -13.941 1.00 89.69 105 ALA A O 1
ATOM 882 N N . TYR A 1 106 ? -7.086 -3.647 -13.709 1.00 90.69 106 TYR A N 1
ATOM 883 C CA . TYR A 1 106 ? -6.078 -2.865 -14.413 1.00 90.69 106 TYR A CA 1
ATOM 884 C C . TYR A 1 106 ? -6.189 -3.178 -15.905 1.00 90.69 106 TYR A C 1
ATOM 886 O O . TYR A 1 106 ? -5.796 -4.259 -16.347 1.00 90.69 106 TYR A O 1
ATOM 894 N N . ASP A 1 107 ? -6.792 -2.260 -16.657 1.00 81.50 107 ASP A N 1
ATOM 895 C CA . ASP A 1 107 ? -7.188 -2.483 -18.051 1.00 81.50 107 ASP A CA 1
ATOM 896 C C . ASP A 1 107 ? -6.042 -2.167 -19.027 1.00 81.50 107 ASP A C 1
ATOM 898 O O . ASP A 1 107 ? -5.953 -2.771 -20.098 1.00 81.50 107 ASP A O 1
ATOM 902 N N . SER A 1 108 ? -5.162 -1.226 -18.663 1.00 80.50 108 SER A N 1
ATOM 903 C CA . SER A 1 108 ? -4.067 -0.745 -19.516 1.00 80.50 108 SER A CA 1
ATOM 904 C C . SER A 1 108 ? -2.756 -0.707 -18.737 1.00 80.50 108 SER A C 1
ATOM 906 O O . SER A 1 108 ? -2.448 0.268 -18.053 1.00 80.50 108 SER A O 1
ATOM 908 N N . VAL A 1 109 ? -1.981 -1.786 -18.853 1.00 90.94 109 VAL A N 1
ATOM 909 C CA . VAL A 1 109 ? -0.628 -1.885 -18.295 1.00 90.94 109 VAL A CA 1
ATOM 910 C C . VAL A 1 109 ? 0.362 -2.026 -19.443 1.00 90.94 109 VAL A C 1
ATOM 912 O O . VAL A 1 109 ? 0.383 -3.051 -20.127 1.00 90.94 109 VAL A O 1
ATOM 915 N N . ASN A 1 110 ? 1.189 -1.006 -19.655 1.00 92.75 110 ASN A N 1
ATOM 916 C CA . ASN A 1 110 ? 2.301 -1.071 -20.596 1.00 92.75 110 ASN A CA 1
ATOM 917 C C . ASN A 1 110 ? 3.597 -1.367 -19.834 1.00 92.75 110 ASN A C 1
ATOM 919 O O . ASN A 1 110 ? 3.954 -0.645 -18.905 1.00 92.75 110 ASN A O 1
ATOM 923 N N . VAL A 1 111 ? 4.298 -2.431 -20.225 1.00 93.12 111 VAL A N 1
ATOM 924 C CA . VAL A 1 111 ? 5.575 -2.829 -19.622 1.00 93.12 111 VAL A CA 1
ATOM 925 C C . VAL A 1 111 ? 6.689 -2.500 -20.601 1.00 93.12 111 VAL A C 1
ATOM 927 O O . VAL A 1 111 ? 6.782 -3.092 -21.676 1.00 93.12 111 VAL A O 1
ATOM 930 N N . VAL A 1 112 ? 7.538 -1.551 -20.224 1.00 92.25 112 VAL A N 1
ATOM 931 C CA . VAL A 1 112 ? 8.713 -1.153 -20.993 1.00 92.25 112 VAL A CA 1
ATOM 932 C C . VAL A 1 112 ? 9.942 -1.781 -20.347 1.00 92.25 112 VAL A C 1
ATOM 934 O O . VAL A 1 112 ? 10.331 -1.424 -19.234 1.00 92.25 112 VAL A O 1
ATOM 937 N N . GLU A 1 113 ? 10.552 -2.721 -21.065 1.00 88.38 113 GLU A N 1
ATOM 938 C CA . GLU A 1 113 ? 11.836 -3.323 -20.701 1.00 88.38 113 GLU A CA 1
ATOM 939 C C . GLU A 1 113 ? 12.932 -2.262 -20.858 1.00 88.38 113 GLU A C 1
ATOM 941 O O . GLU A 1 113 ? 13.365 -1.949 -21.970 1.00 88.38 113 GLU A O 1
ATOM 946 N N . ARG A 1 114 ? 13.329 -1.649 -19.741 1.00 86.94 114 ARG A N 1
ATOM 947 C CA . ARG A 1 114 ? 14.334 -0.588 -19.703 1.00 86.94 114 ARG A CA 1
ATOM 948 C C . ARG A 1 114 ? 15.084 -0.659 -18.383 1.00 86.94 114 ARG A C 1
ATOM 950 O O . ARG A 1 114 ? 14.527 -0.292 -17.350 1.00 86.94 114 ARG A O 1
ATOM 957 N N . LYS A 1 115 ? 16.345 -1.091 -18.451 1.00 92.25 115 LYS A N 1
ATOM 958 C CA . LYS A 1 115 ? 17.221 -1.169 -17.285 1.00 92.25 115 LYS A CA 1
ATOM 959 C C . LYS A 1 115 ? 17.898 0.166 -17.019 1.00 92.25 115 LYS A C 1
ATOM 961 O O . LYS A 1 115 ? 18.613 0.685 -17.876 1.00 92.25 115 LYS A O 1
ATOM 966 N N . LEU A 1 116 ? 17.675 0.712 -15.832 1.00 93.94 116 LEU A N 1
ATOM 967 C CA . LEU A 1 116 ? 18.299 1.954 -15.394 1.00 93.94 116 LEU A CA 1
ATOM 968 C C . LEU A 1 116 ? 18.950 1.762 -14.030 1.00 93.94 116 LEU A C 1
ATOM 970 O O . LEU A 1 116 ? 18.362 1.135 -13.157 1.00 93.94 116 LEU A O 1
ATOM 974 N N . TYR A 1 117 ? 20.115 2.359 -13.830 1.00 93.94 117 TYR A N 1
ATOM 975 C CA . TYR A 1 117 ? 20.804 2.397 -12.548 1.00 93.94 117 TYR A CA 1
ATOM 976 C C . TYR A 1 117 ? 20.868 3.825 -12.013 1.00 93.94 117 TYR A C 1
ATOM 978 O O . TYR A 1 117 ? 21.135 4.767 -12.760 1.00 93.94 117 TYR A O 1
ATOM 986 N N . GLY A 1 118 ? 20.640 3.986 -10.715 1.00 92.06 118 GLY A N 1
ATOM 987 C CA . GLY A 1 118 ? 20.756 5.265 -10.025 1.00 92.06 118 GLY A CA 1
ATOM 988 C C . GLY A 1 118 ? 20.828 5.085 -8.514 1.00 92.06 118 GLY A C 1
ATOM 989 O O . GLY A 1 118 ? 20.759 3.972 -7.998 1.00 92.06 118 GLY A O 1
ATOM 990 N N . GLU A 1 119 ? 20.947 6.194 -7.789 1.00 90.00 119 GLU A N 1
ATOM 991 C CA . GLU A 1 119 ? 20.966 6.193 -6.326 1.00 90.00 119 GLU A CA 1
ATOM 992 C C . GLU A 1 119 ? 19.801 7.002 -5.766 1.00 90.00 119 GLU A C 1
ATOM 994 O O . GLU A 1 119 ? 19.671 8.205 -6.016 1.00 90.00 119 GLU A O 1
ATOM 999 N N . ILE A 1 120 ? 18.975 6.368 -4.935 1.00 87.12 120 ILE A N 1
ATOM 1000 C CA . ILE A 1 120 ? 17.808 7.028 -4.347 1.00 87.12 120 ILE A CA 1
ATOM 1001 C C . ILE A 1 120 ? 17.460 6.470 -2.970 1.00 87.12 120 ILE A C 1
ATOM 1003 O O . ILE A 1 120 ? 17.816 5.349 -2.600 1.00 87.12 120 ILE A O 1
ATOM 1007 N N . ALA A 1 121 ? 16.777 7.290 -2.174 1.00 82.00 121 ALA A N 1
ATOM 1008 C CA . ALA A 1 121 ? 16.240 6.868 -0.894 1.00 82.00 121 ALA A CA 1
ATOM 1009 C C . ALA A 1 121 ? 15.012 5.971 -1.116 1.00 82.00 121 ALA A C 1
ATOM 1011 O O . ALA A 1 121 ? 14.004 6.402 -1.678 1.00 82.00 121 ALA A O 1
ATOM 1012 N N . LEU A 1 122 ? 15.100 4.734 -0.634 1.00 80.88 122 LEU A N 1
ATOM 1013 C CA . LEU A 1 122 ? 13.987 3.791 -0.547 1.00 80.88 122 LEU A CA 1
ATOM 1014 C C . LEU A 1 122 ? 13.634 3.572 0.921 1.00 80.88 122 LEU A C 1
ATOM 1016 O O . LEU A 1 122 ? 14.516 3.526 1.779 1.00 80.88 122 LEU A O 1
ATOM 1020 N N . ASN A 1 123 ? 12.346 3.411 1.203 1.00 79.06 123 ASN A N 1
ATOM 1021 C CA . ASN A 1 123 ? 11.851 3.126 2.544 1.00 79.06 123 ASN A CA 1
ATOM 1022 C C . ASN A 1 123 ? 11.193 1.751 2.587 1.00 79.06 123 ASN A C 1
ATOM 1024 O O . ASN A 1 123 ? 10.690 1.261 1.575 1.00 79.06 123 ASN A O 1
ATOM 1028 N N . LYS A 1 124 ? 11.181 1.145 3.780 1.00 75.81 124 LYS A N 1
ATOM 1029 C CA . LYS A 1 124 ? 10.651 -0.207 4.000 1.00 75.81 124 LYS A CA 1
ATOM 1030 C C . LYS A 1 124 ? 9.137 -0.320 3.756 1.00 75.81 124 LYS A C 1
ATOM 1032 O O . LYS A 1 124 ? 8.640 -1.430 3.714 1.00 75.81 124 LYS A O 1
ATOM 1037 N N . TYR A 1 125 ? 8.390 0.779 3.632 1.00 73.88 125 TYR A N 1
ATOM 1038 C CA . TYR A 1 125 ? 7.075 0.802 2.976 1.00 73.88 125 TYR A CA 1
ATOM 1039 C C . TYR A 1 125 ? 6.423 2.186 3.057 1.00 73.88 125 TYR A C 1
ATOM 1041 O O . TYR A 1 125 ? 6.662 2.939 3.999 1.00 73.88 125 TYR A O 1
ATOM 1049 N N . PHE A 1 126 ? 5.514 2.445 2.117 1.00 83.31 126 PHE A N 1
ATOM 1050 C CA . PHE A 1 126 ? 4.489 3.483 2.187 1.00 83.31 126 PHE A CA 1
ATOM 1051 C C . PHE A 1 126 ? 3.130 2.878 1.842 1.00 83.31 126 PHE A C 1
ATOM 1053 O O . PHE A 1 126 ? 3.046 1.974 1.007 1.00 83.31 126 PHE A O 1
ATOM 1060 N N . ASN A 1 127 ? 2.064 3.354 2.487 1.00 88.19 127 ASN A N 1
ATOM 1061 C CA . ASN A 1 127 ? 0.718 2.881 2.164 1.00 88.19 127 ASN A CA 1
ATOM 1062 C C . ASN A 1 127 ? 0.143 3.597 0.940 1.00 88.19 127 ASN A C 1
ATOM 1064 O O . ASN A 1 127 ? -0.581 2.988 0.150 1.00 88.19 127 ASN A O 1
ATOM 1068 N N . ASP A 1 128 ? 0.481 4.873 0.778 1.00 90.25 128 ASP A N 1
ATOM 1069 C CA . ASP A 1 128 ? 0.053 5.715 -0.327 1.00 90.25 128 ASP A CA 1
ATOM 1070 C C . ASP A 1 128 ? 1.163 6.679 -0.774 1.00 90.25 128 ASP A C 1
ATOM 1072 O O . ASP A 1 128 ? 2.265 6.724 -0.221 1.00 90.25 128 ASP A O 1
ATOM 1076 N N . ILE A 1 129 ? 0.885 7.412 -1.847 1.00 90.31 129 ILE A N 1
ATOM 1077 C CA . ILE A 1 129 ? 1.831 8.352 -2.440 1.00 90.31 129 ILE A CA 1
ATOM 1078 C C . ILE A 1 129 ? 2.085 9.578 -1.570 1.00 90.31 129 ILE A C 1
ATOM 1080 O O . ILE A 1 129 ? 3.172 10.138 -1.668 1.00 90.31 129 ILE A O 1
ATOM 1084 N N . ASP A 1 130 ? 1.136 9.992 -0.728 1.00 87.31 130 ASP A N 1
ATOM 1085 C CA . ASP A 1 130 ? 1.321 11.160 0.133 1.00 87.31 130 ASP A CA 1
ATOM 1086 C C . ASP A 1 130 ? 2.419 10.849 1.160 1.00 87.31 130 ASP A C 1
ATOM 1088 O O . ASP A 1 130 ? 3.356 11.635 1.330 1.00 87.31 130 ASP A O 1
ATOM 1092 N N . ASP A 1 131 ? 2.381 9.644 1.742 1.00 84.06 131 ASP A N 1
ATOM 1093 C CA . ASP A 1 131 ? 3.444 9.131 2.607 1.00 84.06 131 ASP A CA 1
ATOM 1094 C C . ASP A 1 131 ? 4.790 9.089 1.852 1.00 84.06 131 ASP A C 1
ATOM 1096 O O . ASP A 1 131 ? 5.806 9.581 2.353 1.00 84.06 131 ASP A O 1
ATOM 1100 N N . ALA A 1 132 ? 4.796 8.570 0.617 1.00 84.88 132 ALA A N 1
ATOM 1101 C CA . ALA A 1 132 ? 6.014 8.433 -0.185 1.00 84.88 132 ALA A CA 1
ATOM 1102 C C . ALA A 1 132 ? 6.648 9.778 -0.566 1.00 84.88 132 ALA A C 1
ATOM 1104 O O . ALA A 1 132 ? 7.868 9.937 -0.487 1.00 84.88 132 ALA A O 1
ATOM 1105 N N . VAL A 1 133 ? 5.826 10.753 -0.955 1.00 85.94 133 VAL A N 1
ATOM 1106 C CA . VAL A 1 133 ? 6.259 12.110 -1.302 1.00 85.94 133 VAL A CA 1
ATOM 1107 C C . VAL A 1 133 ? 6.739 12.855 -0.060 1.00 85.94 133 VAL A C 1
ATOM 1109 O O . VAL A 1 133 ? 7.759 13.535 -0.130 1.00 85.94 133 VAL A O 1
ATOM 1112 N N . SER A 1 134 ? 6.066 12.704 1.086 1.00 82.44 134 SER A N 1
ATOM 1113 C CA . SER A 1 134 ? 6.466 13.375 2.334 1.00 82.44 134 SER A CA 1
ATOM 1114 C C . SER A 1 134 ? 7.869 12.974 2.804 1.00 82.44 134 SER A C 1
ATOM 1116 O O . SER A 1 134 ? 8.597 13.778 3.385 1.00 82.44 134 SER A O 1
ATOM 1118 N N . CYS A 1 135 ? 8.258 11.732 2.516 1.00 74.81 135 CYS A N 1
ATOM 1119 C CA . CYS A 1 135 ? 9.548 11.163 2.881 1.00 74.81 135 CYS A CA 1
ATOM 1120 C C . CYS A 1 135 ? 10.607 11.301 1.778 1.00 74.81 135 CYS A C 1
ATOM 1122 O O . CYS A 1 135 ? 11.772 10.961 2.004 1.00 74.81 135 CYS A O 1
ATOM 1124 N N . TYR A 1 136 ? 10.238 11.804 0.596 1.00 79.31 136 TYR A N 1
ATOM 1125 C CA . TYR A 1 136 ? 11.205 12.140 -0.437 1.00 79.31 136 TYR A CA 1
ATOM 1126 C C . TYR A 1 136 ? 12.048 13.339 0.014 1.00 79.31 136 TYR A C 1
ATOM 1128 O O . TYR A 1 136 ? 11.548 14.438 0.248 1.00 79.31 136 TYR A O 1
ATOM 1136 N N . SER A 1 137 ? 13.360 13.133 0.099 1.00 70.31 137 SER A N 1
ATOM 1137 C CA . SER A 1 137 ? 14.331 14.202 0.298 1.00 70.31 137 SER A CA 1
ATOM 1138 C C . SER A 1 137 ? 15.493 14.002 -0.660 1.00 70.31 137 SER A C 1
ATOM 1140 O O . SER A 1 137 ? 16.243 13.028 -0.549 1.00 70.31 137 SER A O 1
ATOM 1142 N N . SER A 1 138 ? 15.676 14.958 -1.575 1.00 63.44 138 SER A N 1
ATOM 1143 C CA . SER A 1 138 ? 16.831 15.007 -2.480 1.00 63.44 138 SER A CA 1
ATOM 1144 C C . SER A 1 138 ? 18.164 15.084 -1.724 1.00 63.44 138 SER A C 1
ATOM 1146 O O . SER A 1 138 ? 19.203 14.703 -2.258 1.00 63.44 138 SER A O 1
ATOM 1148 N N . GLU A 1 139 ? 18.130 15.548 -0.471 1.00 64.94 139 GLU A N 1
ATOM 1149 C CA . GLU A 1 139 ? 19.284 15.703 0.419 1.00 64.94 139 GLU A CA 1
ATOM 1150 C C . GLU A 1 139 ? 19.490 14.508 1.367 1.00 64.94 139 GLU A C 1
ATOM 1152 O O . GLU A 1 139 ? 20.392 14.537 2.212 1.00 64.94 139 GLU A O 1
ATOM 1157 N N . SER A 1 140 ? 18.674 13.450 1.257 1.00 66.62 140 SER A N 1
ATOM 1158 C CA . SER A 1 140 ? 18.863 12.246 2.066 1.00 66.62 140 SER A CA 1
ATOM 1159 C C . SER A 1 140 ? 20.251 11.656 1.821 1.00 66.62 140 SER A C 1
ATOM 1161 O O . SER A 1 140 ? 20.632 11.358 0.690 1.00 66.62 140 SER A O 1
ATOM 1163 N N . LYS A 1 141 ? 21.008 11.460 2.906 1.00 59.25 141 LYS A N 1
ATOM 1164 C CA . LYS A 1 141 ? 22.317 10.788 2.873 1.00 59.25 141 LYS A CA 1
ATOM 1165 C C . LYS A 1 141 ? 22.199 9.263 2.812 1.00 59.25 141 LYS A C 1
ATOM 1167 O O . LYS A 1 141 ? 23.196 8.595 2.573 1.00 59.25 141 LYS A O 1
ATOM 1172 N N . ALA A 1 142 ? 21.009 8.720 3.064 1.00 69.12 142 ALA A N 1
ATOM 1173 C CA . ALA A 1 142 ? 20.729 7.290 3.030 1.00 69.12 142 ALA A CA 1
ATOM 1174 C C . ALA A 1 142 ? 20.113 6.924 1.672 1.00 69.12 142 ALA A C 1
ATOM 1176 O O . ALA A 1 142 ? 18.909 6.686 1.570 1.00 69.12 142 ALA A O 1
ATOM 1177 N N . LYS A 1 143 ? 20.938 6.955 0.622 1.00 77.81 143 LYS A N 1
ATOM 1178 C CA . LYS A 1 143 ? 20.579 6.447 -0.706 1.00 77.81 143 LYS A CA 1
ATOM 1179 C C . LYS A 1 143 ? 21.108 5.023 -0.849 1.00 77.81 143 LYS A C 1
ATOM 1181 O O . LYS A 1 143 ? 22.185 4.722 -0.339 1.00 77.81 143 LYS A O 1
ATOM 1186 N N . ASN A 1 144 ? 20.342 4.168 -1.513 1.00 83.25 144 ASN A N 1
ATOM 1187 C CA . ASN A 1 144 ? 20.805 2.851 -1.939 1.00 83.25 144 ASN A CA 1
ATOM 1188 C C . ASN A 1 144 ? 21.012 2.879 -3.454 1.00 83.25 144 ASN A C 1
ATOM 1190 O O . ASN A 1 144 ? 20.352 3.664 -4.143 1.00 83.25 144 ASN A O 1
ATOM 1194 N N . GLY A 1 145 ? 21.890 2.010 -3.953 1.00 91.25 145 GLY A N 1
ATOM 1195 C CA . GLY A 1 145 ? 21.911 1.685 -5.372 1.00 91.25 145 GLY A CA 1
ATOM 1196 C C . GLY A 1 145 ? 20.578 1.047 -5.754 1.00 91.25 145 GLY A C 1
ATOM 1197 O O . GLY A 1 145 ? 20.039 0.200 -5.036 1.00 91.25 145 GLY A O 1
ATOM 1198 N N . VAL A 1 146 ? 19.996 1.521 -6.845 1.00 93.94 146 VAL A N 1
ATOM 1199 C CA . VAL A 1 146 ? 18.700 1.074 -7.335 1.00 93.94 146 VAL A CA 1
ATOM 1200 C C . VAL A 1 146 ? 18.826 0.734 -8.800 1.00 93.94 146 VAL A C 1
ATOM 1202 O O . VAL A 1 146 ? 19.297 1.541 -9.602 1.00 93.94 146 VAL A O 1
ATOM 1205 N N . VAL A 1 147 ? 18.332 -0.451 -9.135 1.00 95.19 147 VAL A N 1
ATOM 1206 C CA . VAL A 1 147 ? 18.184 -0.908 -10.508 1.00 95.19 147 VAL A CA 1
ATOM 1207 C C . VAL A 1 147 ? 16.698 -0.909 -10.826 1.00 95.19 147 VAL A C 1
ATOM 1209 O O . VAL A 1 147 ? 15.922 -1.673 -10.254 1.00 95.19 147 VAL A O 1
ATOM 1212 N N . ILE A 1 148 ? 16.281 -0.033 -11.730 1.00 96.19 148 ILE A N 1
ATOM 1213 C CA . ILE A 1 148 ? 14.967 -0.122 -12.355 1.00 96.19 148 ILE A CA 1
ATOM 1214 C C . ILE A 1 148 ? 15.082 -1.210 -13.406 1.00 96.19 148 ILE A C 1
ATOM 1216 O O . ILE A 1 148 ? 15.766 -1.023 -14.404 1.00 96.19 148 ILE A O 1
ATOM 1220 N N . GLU A 1 149 ? 14.429 -2.339 -13.177 1.00 95.75 149 GLU A N 1
ATOM 1221 C CA . GLU A 1 149 ? 14.425 -3.462 -14.112 1.00 95.75 149 GLU A CA 1
ATOM 1222 C C . GLU A 1 149 ? 13.446 -3.214 -15.261 1.00 95.75 149 GLU A C 1
ATOM 1224 O O . GLU A 1 149 ? 13.740 -3.494 -16.424 1.00 95.75 149 GLU A O 1
ATOM 1229 N N . LYS A 1 150 ? 12.279 -2.648 -14.933 1.00 95.81 150 LYS A N 1
ATOM 1230 C CA . LYS A 1 150 ? 11.208 -2.354 -15.888 1.00 95.81 150 LYS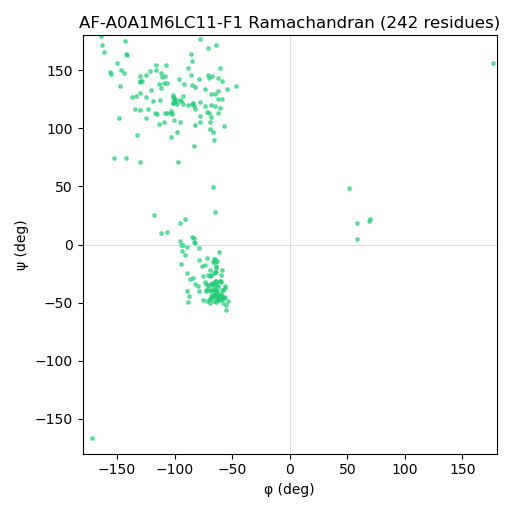 A CA 1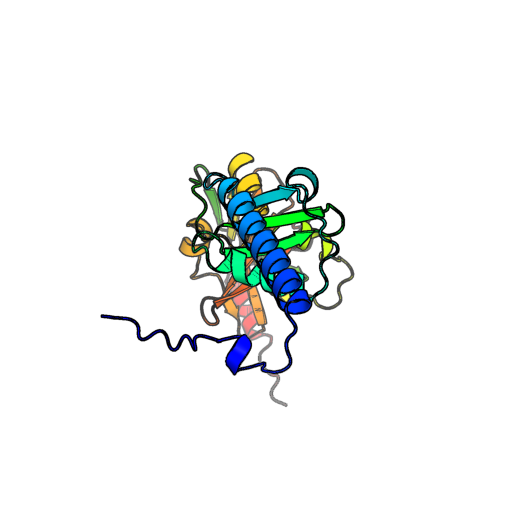
ATOM 1231 C C . LYS A 1 150 ? 10.457 -1.091 -15.507 1.00 95.81 150 LYS A C 1
ATOM 1233 O O . LYS A 1 150 ? 10.284 -0.786 -14.324 1.00 95.81 150 LYS A O 1
ATOM 1238 N N . VAL A 1 151 ? 9.937 -0.403 -16.519 1.00 96.56 151 VAL A N 1
ATOM 1239 C CA . VAL A 1 151 ? 9.002 0.711 -16.345 1.00 96.56 151 VAL A CA 1
ATOM 1240 C C . VAL A 1 151 ? 7.587 0.218 -16.632 1.00 96.56 151 VAL A C 1
ATOM 1242 O O . VAL A 1 151 ? 7.304 -0.279 -17.720 1.00 96.56 151 VAL A O 1
ATOM 1245 N N . ILE A 1 152 ? 6.698 0.359 -15.654 1.00 96.81 152 ILE A N 1
ATOM 1246 C CA . ILE A 1 152 ? 5.279 0.027 -15.753 1.00 96.81 152 ILE A CA 1
ATOM 1247 C C . ILE A 1 152 ? 4.501 1.329 -15.922 1.00 96.81 152 ILE A C 1
ATOM 1249 O O . ILE A 1 152 ? 4.475 2.170 -15.022 1.00 96.81 152 ILE A O 1
ATOM 1253 N N . GLU A 1 153 ? 3.859 1.509 -17.068 1.00 97.12 153 GLU A N 1
ATOM 1254 C CA . GLU A 1 153 ? 2.997 2.659 -17.321 1.00 97.12 153 GLU A CA 1
ATOM 1255 C C . GLU A 1 153 ? 1.533 2.257 -17.158 1.00 97.12 153 GLU A C 1
ATOM 1257 O O . GLU A 1 153 ? 1.064 1.290 -17.762 1.00 97.12 153 GLU A O 1
ATOM 1262 N N . LEU A 1 154 ? 0.829 3.017 -16.323 1.00 97.06 154 LEU A N 1
ATOM 1263 C CA . LEU A 1 154 ? -0.598 2.882 -16.067 1.00 97.06 154 LEU A CA 1
ATOM 1264 C C . LEU A 1 154 ? -1.337 4.097 -16.625 1.00 97.06 154 LEU A C 1
ATOM 1266 O O . LEU A 1 154 ? -0.828 5.225 -16.583 1.00 97.06 154 LEU A O 1
ATOM 1270 N N . ASP A 1 155 ? -2.569 3.898 -17.082 1.00 96.12 155 ASP A N 1
ATOM 1271 C CA . ASP A 1 155 ? -3.430 5.025 -17.428 1.00 96.12 155 ASP A CA 1
ATOM 1272 C C . ASP A 1 155 ? -3.759 5.885 -16.186 1.00 96.12 155 ASP A C 1
ATOM 1274 O O . ASP A 1 155 ? -3.464 5.545 -15.036 1.00 96.12 155 ASP A O 1
ATOM 1278 N N . LYS A 1 156 ? -4.395 7.042 -16.395 1.00 95.06 156 LYS A N 1
ATOM 1279 C CA . LYS A 1 156 ? -4.732 7.967 -15.302 1.00 95.06 156 LYS A CA 1
ATOM 1280 C C . LYS A 1 156 ? -5.619 7.340 -14.214 1.00 95.06 156 LYS A C 1
ATOM 1282 O O . LYS A 1 156 ? -5.465 7.678 -13.038 1.00 95.06 156 LYS A O 1
ATOM 1287 N N . LYS A 1 157 ? -6.590 6.507 -14.593 1.00 94.88 157 LYS A N 1
ATOM 1288 C CA . LYS A 1 157 ? -7.550 5.897 -13.663 1.00 94.88 157 LYS A CA 1
ATOM 1289 C C . LYS A 1 157 ? -6.841 4.833 -12.827 1.00 94.88 157 LYS A C 1
ATOM 1291 O O . LYS A 1 157 ? -6.943 4.865 -11.603 1.00 94.88 157 LYS A O 1
ATOM 1296 N N . ASP A 1 158 ? -6.095 3.958 -13.485 1.00 96.12 158 ASP A N 1
ATOM 1297 C CA . ASP A 1 158 ? -5.362 2.848 -12.886 1.00 96.12 158 ASP A CA 1
ATOM 1298 C C . ASP A 1 158 ? -4.230 3.341 -11.987 1.00 96.12 158 ASP A C 1
ATOM 1300 O O . ASP A 1 158 ? -4.095 2.888 -10.847 1.00 96.12 158 ASP A O 1
ATOM 1304 N N . TYR A 1 159 ? -3.472 4.342 -12.442 1.00 96.06 159 TYR A N 1
ATOM 1305 C CA . TYR A 1 159 ? -2.450 4.978 -11.621 1.00 96.06 159 TYR A CA 1
ATOM 1306 C C . TYR A 1 159 ? -3.067 5.655 -10.392 1.00 96.06 159 TYR A C 1
ATOM 1308 O O . TYR A 1 159 ? -2.620 5.421 -9.273 1.00 96.06 159 TYR A O 1
ATOM 1316 N N . GLY A 1 160 ? -4.141 6.437 -10.571 1.00 94.94 160 GLY A N 1
ATOM 1317 C CA . GLY A 1 160 ? -4.849 7.096 -9.467 1.00 94.94 160 GLY A CA 1
ATOM 1318 C C . GLY A 1 160 ? -5.416 6.117 -8.433 1.00 94.94 160 GLY A C 1
ATOM 1319 O O . GLY A 1 160 ? -5.461 6.423 -7.240 1.00 94.94 160 GLY A O 1
ATOM 1320 N N . PHE A 1 161 ? -5.812 4.923 -8.876 1.00 95.25 161 PHE A N 1
ATOM 1321 C CA . PHE A 1 161 ? -6.218 3.839 -7.993 1.00 95.25 161 PHE A CA 1
ATOM 1322 C C . PHE A 1 161 ? -5.028 3.272 -7.212 1.00 95.25 161 PHE A C 1
ATOM 1324 O O . PHE A 1 161 ? -5.085 3.178 -5.982 1.00 95.25 161 PHE A O 1
ATOM 1331 N N . PHE A 1 162 ? -3.951 2.938 -7.929 1.00 95.38 162 PHE A N 1
ATOM 1332 C CA . PHE A 1 162 ? -2.739 2.323 -7.394 1.00 95.38 162 PHE A CA 1
ATOM 1333 C C . PHE A 1 162 ? -2.082 3.166 -6.296 1.00 95.38 162 PHE A C 1
ATOM 1335 O O . PHE A 1 162 ? -1.854 2.678 -5.190 1.00 95.38 162 PHE A O 1
ATOM 1342 N N . ILE A 1 163 ? -1.859 4.455 -6.561 1.00 94.56 163 ILE A N 1
ATOM 1343 C CA . ILE A 1 163 ? -1.105 5.351 -5.670 1.00 94.56 163 ILE A CA 1
ATOM 1344 C C . ILE A 1 163 ? -1.761 5.594 -4.304 1.00 94.56 163 ILE A C 1
ATOM 1346 O O . ILE A 1 163 ? -1.106 6.094 -3.397 1.00 94.56 163 ILE A O 1
ATOM 1350 N N . ARG A 1 164 ? -3.045 5.256 -4.135 1.00 94.31 164 ARG A N 1
ATOM 1351 C CA . ARG A 1 164 ? -3.759 5.373 -2.850 1.00 94.31 164 ARG A CA 1
ATOM 1352 C C . ARG A 1 164 ? -3.679 4.106 -1.988 1.00 94.31 164 ARG A C 1
ATOM 1354 O O . ARG A 1 164 ? -4.125 4.140 -0.846 1.00 94.31 164 ARG A O 1
ATOM 1361 N N . ASN A 1 165 ? -3.169 2.997 -2.524 1.00 93.75 165 ASN A N 1
ATOM 1362 C CA . ASN A 1 165 ? -2.943 1.740 -1.804 1.00 93.75 165 ASN A CA 1
ATOM 1363 C C . ASN A 1 165 ? -1.792 0.979 -2.479 1.00 93.75 165 ASN A C 1
ATOM 1365 O O . ASN A 1 165 ? -2.009 0.020 -3.216 1.00 93.75 165 ASN A O 1
ATOM 1369 N N . ILE A 1 166 ? -0.565 1.440 -2.266 1.00 93.25 166 ILE A N 1
ATOM 1370 C CA . ILE A 1 166 ? 0.626 0.987 -3.001 1.00 93.25 166 ILE A CA 1
ATOM 1371 C C . ILE A 1 166 ? 0.947 -0.492 -2.730 1.00 93.25 166 ILE A C 1
ATOM 1373 O O . ILE A 1 166 ? 1.435 -1.193 -3.610 1.00 93.25 166 ILE A O 1
ATOM 1377 N N . GLN A 1 167 ? 0.640 -0.981 -1.526 1.00 89.88 167 GLN A N 1
ATOM 1378 C CA . GLN A 1 167 ? 0.887 -2.369 -1.113 1.00 89.88 167 GLN A CA 1
ATOM 1379 C C . GLN A 1 167 ? -0.203 -3.356 -1.553 1.00 89.88 167 GLN A C 1
ATOM 1381 O O . GLN A 1 167 ? -0.196 -4.511 -1.127 1.00 89.88 167 GLN A O 1
ATOM 1386 N N . GLN A 1 168 ? -1.188 -2.914 -2.335 1.00 89.19 168 GLN A N 1
ATOM 1387 C CA . GLN A 1 168 ? -2.186 -3.836 -2.860 1.00 89.19 168 GLN A CA 1
ATOM 1388 C C . GLN A 1 168 ? -1.523 -4.885 -3.762 1.00 89.19 168 GLN A C 1
ATOM 1390 O O . GLN A 1 168 ? -0.596 -4.592 -4.516 1.00 89.19 168 GLN A O 1
ATOM 1395 N N . GLU A 1 169 ? -2.024 -6.113 -3.706 1.00 87.31 169 GLU A N 1
ATOM 1396 C CA . GLU A 1 169 ? -1.579 -7.165 -4.613 1.00 87.31 169 GLU A CA 1
ATOM 1397 C C . GLU A 1 169 ? -2.087 -6.860 -6.027 1.00 87.31 169 GLU A C 1
ATOM 1399 O O . GLU A 1 169 ? -3.293 -6.897 -6.278 1.00 87.31 169 GLU A O 1
ATOM 1404 N N . THR A 1 170 ? -1.176 -6.571 -6.956 1.00 90.62 170 THR A N 1
ATOM 1405 C CA . THR A 1 170 ? -1.501 -6.370 -8.373 1.00 90.62 170 THR A CA 1
ATOM 1406 C C . THR A 1 170 ? -0.846 -7.443 -9.232 1.00 90.62 170 THR A C 1
ATOM 1408 O O . THR A 1 170 ? 0.224 -7.964 -8.904 1.00 90.62 170 THR A O 1
ATOM 1411 N N . SER A 1 171 ? -1.483 -7.786 -10.356 1.00 91.12 171 SER A N 1
ATOM 1412 C CA . SER A 1 171 ? -0.911 -8.744 -11.307 1.00 91.12 171 SER A CA 1
ATOM 1413 C C . SER A 1 171 ? 0.419 -8.241 -11.852 1.00 91.12 171 SER A C 1
ATOM 1415 O O . SER A 1 171 ? 1.392 -8.968 -11.800 1.00 91.12 171 SER A O 1
ATOM 1417 N N . PHE A 1 172 ? 0.516 -6.973 -12.255 1.00 92.56 172 PHE A N 1
ATOM 1418 C CA . PHE A 1 172 ? 1.746 -6.436 -12.841 1.00 92.56 172 PHE A CA 1
ATOM 1419 C C . PHE A 1 172 ? 2.937 -6.381 -11.868 1.00 92.56 172 PHE A C 1
ATOM 1421 O O . PHE A 1 172 ? 4.076 -6.404 -12.327 1.00 92.56 172 PHE A O 1
ATOM 1428 N N . ILE A 1 173 ? 2.719 -6.328 -10.548 1.00 92.94 173 ILE A N 1
ATOM 1429 C CA . ILE A 1 173 ? 3.809 -6.496 -9.571 1.00 92.94 173 ILE A CA 1
ATOM 1430 C C . ILE A 1 173 ? 4.192 -7.974 -9.477 1.00 92.94 173 ILE A C 1
ATOM 1432 O O . ILE A 1 173 ? 5.372 -8.308 -9.541 1.00 92.94 173 ILE A O 1
ATOM 1436 N N . ASN A 1 174 ? 3.208 -8.865 -9.351 1.00 91.62 174 ASN A N 1
ATOM 1437 C CA . ASN A 1 174 ? 3.449 -10.295 -9.154 1.00 91.62 174 ASN A CA 1
ATOM 1438 C C . ASN A 1 174 ? 3.999 -11.001 -10.407 1.00 91.62 174 ASN A C 1
ATOM 1440 O O . ASN A 1 174 ? 4.854 -11.871 -10.287 1.00 91.62 174 ASN A O 1
ATOM 1444 N N . ASP A 1 175 ? 3.579 -10.589 -11.602 1.00 93.50 175 ASP A N 1
ATOM 1445 C CA . ASP A 1 175 ? 4.051 -11.104 -12.894 1.00 93.50 175 ASP A CA 1
ATOM 1446 C C . ASP A 1 175 ? 5.527 -10.755 -13.156 1.00 93.50 175 ASP A C 1
ATOM 1448 O O . ASP A 1 175 ? 6.147 -11.342 -14.038 1.00 93.50 175 ASP A O 1
ATOM 1452 N N . ASN A 1 176 ? 6.090 -9.813 -12.390 1.00 93.56 176 ASN A N 1
ATOM 1453 C CA . ASN A 1 176 ? 7.488 -9.389 -12.457 1.00 93.56 176 ASN A CA 1
ATOM 1454 C C . ASN A 1 176 ? 8.234 -9.669 -11.136 1.00 93.56 176 ASN A C 1
ATOM 1456 O O . ASN A 1 176 ? 9.173 -8.953 -10.783 1.00 93.56 176 ASN A O 1
ATOM 1460 N N . SER A 1 177 ? 7.797 -10.652 -10.341 1.00 92.56 177 SER A N 1
ATOM 1461 C CA . SER A 1 177 ? 8.442 -10.983 -9.059 1.00 92.56 177 SER A CA 1
ATOM 1462 C C . SER A 1 177 ? 9.871 -11.515 -9.212 1.00 92.56 177 SER A C 1
ATOM 1464 O O . SER A 1 177 ? 10.658 -11.445 -8.277 1.00 92.56 177 SER A O 1
ATOM 1466 N N . ASP A 1 178 ? 10.207 -12.065 -10.378 1.00 92.75 178 ASP A N 1
ATOM 1467 C CA . ASP A 1 178 ? 11.524 -12.612 -10.718 1.00 92.75 178 ASP A CA 1
ATOM 1468 C C . ASP A 1 178 ? 12.615 -11.541 -10.858 1.00 92.75 178 ASP A C 1
ATOM 1470 O O . ASP A 1 178 ? 13.795 -11.846 -10.707 1.00 92.75 178 ASP A O 1
ATOM 1474 N N . VAL A 1 179 ? 12.222 -10.290 -11.108 1.00 93.38 179 VAL A N 1
ATOM 1475 C CA . VAL A 1 179 ? 13.132 -9.141 -11.237 1.00 93.38 179 VAL A CA 1
ATOM 1476 C C . VAL A 1 179 ? 13.087 -8.205 -10.022 1.00 93.38 179 VAL A C 1
ATOM 1478 O O . VAL A 1 179 ? 13.620 -7.103 -10.067 1.00 93.38 179 VAL A O 1
ATOM 1481 N N . GLN A 1 180 ? 12.439 -8.614 -8.929 1.00 94.75 180 GLN A N 1
ATOM 1482 C CA . GLN A 1 180 ? 12.346 -7.834 -7.692 1.00 94.75 180 GLN A CA 1
ATOM 1483 C C . GLN A 1 180 ? 13.096 -8.540 -6.562 1.00 94.75 180 GLN A C 1
ATOM 1485 O O . GLN A 1 180 ? 12.629 -9.537 -6.006 1.00 94.75 180 GLN A O 1
ATOM 1490 N N . PHE A 1 181 ? 14.278 -8.029 -6.231 1.00 94.94 181 PHE A N 1
ATOM 1491 C CA . PHE A 1 181 ? 15.137 -8.597 -5.195 1.00 94.94 181 PHE A CA 1
ATOM 1492 C C . PHE A 1 181 ? 16.178 -7.582 -4.719 1.00 94.94 181 PHE A C 1
ATOM 1494 O O . PHE A 1 181 ? 16.411 -6.550 -5.354 1.00 94.94 181 PHE A O 1
ATOM 1501 N N . VAL A 1 182 ? 16.808 -7.888 -3.588 1.00 92.81 182 VAL A N 1
ATOM 1502 C CA . VAL A 1 182 ? 18.011 -7.192 -3.123 1.00 92.81 182 VAL A CA 1
ATOM 1503 C C . VAL A 1 182 ? 19.220 -8.050 -3.476 1.00 92.81 182 VAL A C 1
ATOM 1505 O O . VAL A 1 182 ? 19.288 -9.209 -3.073 1.00 92.81 182 VAL A O 1
ATOM 1508 N N . ASP A 1 183 ? 20.164 -7.507 -4.242 1.00 91.56 183 ASP A N 1
ATOM 1509 C CA . ASP A 1 183 ? 21.348 -8.262 -4.660 1.00 91.56 183 ASP A CA 1
ATOM 1510 C C . ASP A 1 183 ? 22.406 -8.373 -3.541 1.00 91.56 183 ASP A C 1
ATOM 1512 O O . ASP A 1 183 ? 22.284 -7.810 -2.445 1.00 91.56 183 ASP A O 1
ATOM 1516 N N . SER A 1 184 ? 23.497 -9.095 -3.813 1.00 88.19 184 SER A N 1
ATOM 1517 C CA . SER A 1 184 ? 24.602 -9.251 -2.857 1.00 88.19 184 SER A CA 1
ATOM 1518 C C . SER A 1 184 ? 25.332 -7.947 -2.521 1.00 88.19 184 SER A C 1
ATOM 1520 O O . SER A 1 184 ? 25.994 -7.867 -1.483 1.00 88.19 184 SER A O 1
ATOM 1522 N N . GLN A 1 185 ? 25.218 -6.933 -3.377 1.00 87.06 185 GLN A N 1
ATOM 1523 C CA . GLN A 1 185 ? 25.793 -5.602 -3.188 1.00 87.06 185 GLN A CA 1
ATOM 1524 C C . GLN A 1 185 ? 24.848 -4.657 -2.443 1.00 87.06 185 GLN A C 1
ATOM 1526 O O . GLN A 1 185 ? 25.228 -3.539 -2.096 1.00 87.06 185 GLN A O 1
ATOM 1531 N N . ARG A 1 186 ? 23.646 -5.142 -2.111 1.00 89.06 186 ARG A N 1
ATOM 1532 C CA . ARG A 1 186 ? 22.548 -4.392 -1.504 1.00 89.06 186 ARG A CA 1
ATOM 1533 C C . ARG A 1 186 ? 21.925 -3.361 -2.447 1.00 89.06 186 ARG A C 1
ATOM 1535 O O . ARG A 1 186 ? 21.247 -2.454 -1.957 1.00 89.06 186 ARG A O 1
ATOM 1542 N N . ASN A 1 187 ? 22.110 -3.507 -3.760 1.00 92.12 187 ASN A N 1
ATOM 1543 C CA . ASN A 1 187 ? 21.293 -2.791 -4.727 1.00 92.12 187 ASN A CA 1
ATOM 1544 C C . ASN A 1 187 ? 19.881 -3.368 -4.711 1.00 92.12 187 ASN A C 1
ATOM 1546 O O . ASN A 1 187 ? 19.672 -4.572 -4.543 1.00 92.12 187 ASN A O 1
ATOM 1550 N N . ILE A 1 188 ? 18.899 -2.490 -4.873 1.00 93.81 188 ILE A N 1
ATOM 1551 C CA . ILE A 1 188 ? 17.491 -2.870 -4.867 1.00 93.81 188 ILE A CA 1
ATOM 1552 C C . ILE A 1 188 ? 16.998 -2.892 -6.311 1.00 93.81 188 ILE A C 1
ATOM 1554 O O . ILE A 1 188 ? 16.898 -1.844 -6.954 1.00 93.81 188 ILE A O 1
ATOM 1558 N N . HIS A 1 189 ? 16.671 -4.085 -6.804 1.00 95.00 189 HIS A N 1
ATOM 1559 C CA . HIS A 1 189 ? 16.063 -4.291 -8.113 1.00 95.00 189 HIS A CA 1
ATOM 1560 C C . HIS A 1 189 ? 14.556 -4.099 -8.000 1.00 95.00 189 HIS A C 1
ATOM 1562 O O . HIS A 1 189 ? 13.885 -4.738 -7.184 1.00 95.00 189 HIS A O 1
ATOM 1568 N N . CYS A 1 190 ? 14.019 -3.167 -8.775 1.00 95.50 190 CYS A N 1
ATOM 1569 C CA . CYS A 1 190 ? 12.668 -2.665 -8.594 1.00 95.50 190 CYS A CA 1
ATOM 1570 C C . CYS A 1 190 ? 11.966 -2.381 -9.923 1.00 95.50 190 CYS A C 1
ATOM 1572 O O . CYS A 1 190 ? 12.574 -2.251 -10.987 1.00 95.50 190 CYS A O 1
ATOM 1574 N N . LEU A 1 191 ? 10.648 -2.250 -9.836 1.00 96.44 191 LEU A N 1
ATOM 1575 C CA . LEU A 1 191 ? 9.793 -1.740 -10.895 1.00 96.44 191 LEU A CA 1
ATOM 1576 C C . LEU A 1 191 ? 9.625 -0.235 -10.714 1.00 96.44 191 LEU A C 1
ATOM 1578 O O . LEU A 1 191 ? 9.384 0.225 -9.598 1.00 96.44 191 LEU A O 1
ATOM 1582 N N . PHE A 1 192 ? 9.672 0.523 -11.805 1.00 96.81 192 PHE A N 1
ATOM 1583 C CA . PHE A 1 192 ? 9.283 1.929 -11.803 1.00 96.81 192 PHE A CA 1
ATOM 1584 C C . PHE A 1 192 ? 7.870 2.083 -12.363 1.00 96.81 192 PHE A C 1
ATOM 1586 O O . PHE A 1 192 ? 7.651 1.928 -13.561 1.00 96.81 192 PHE A O 1
ATOM 1593 N N . ILE A 1 193 ? 6.901 2.374 -11.500 1.00 96.75 193 ILE A N 1
ATOM 1594 C CA . ILE A 1 193 ? 5.486 2.487 -11.856 1.00 96.75 193 ILE A CA 1
ATOM 1595 C C . ILE A 1 193 ? 5.118 3.961 -11.986 1.00 96.75 193 ILE A C 1
ATOM 1597 O O . ILE A 1 193 ? 5.277 4.735 -11.040 1.00 96.75 193 ILE A O 1
ATOM 1601 N N . LYS A 1 194 ? 4.575 4.356 -13.136 1.00 96.94 194 LYS A N 1
ATOM 1602 C CA . LYS A 1 194 ? 4.206 5.746 -13.422 1.00 96.94 194 LYS A CA 1
ATOM 1603 C C . LYS A 1 194 ? 2.901 5.850 -14.196 1.00 96.94 194 LYS A C 1
ATOM 1605 O O . LYS A 1 194 ? 2.458 4.897 -14.834 1.00 96.94 194 LYS A O 1
ATOM 1610 N N . GLN A 1 195 ? 2.311 7.041 -14.190 1.00 96.94 195 GLN A N 1
ATOM 1611 C CA . GLN A 1 195 ? 1.244 7.354 -15.133 1.00 96.94 195 GLN A CA 1
ATOM 1612 C C . GLN A 1 195 ? 1.828 7.505 -16.549 1.00 96.94 195 GLN A C 1
ATOM 1614 O O . GLN A 1 195 ? 2.934 8.034 -16.724 1.00 96.94 195 GLN A O 1
ATOM 1619 N N . GLU A 1 196 ? 1.073 7.114 -17.572 1.00 94.50 196 GLU A N 1
ATOM 1620 C CA . GLU A 1 196 ? 1.383 7.424 -18.970 1.00 94.50 196 GLU A CA 1
ATOM 1621 C C . GLU A 1 196 ? 1.750 8.906 -19.157 1.00 94.50 196 GLU A C 1
ATOM 1623 O O . GLU A 1 196 ? 1.114 9.807 -18.594 1.00 94.50 196 GLU A O 1
ATOM 1628 N N . ALA A 1 197 ? 2.805 9.145 -19.943 1.00 90.00 197 ALA A N 1
ATOM 1629 C CA . ALA A 1 197 ? 3.397 10.460 -20.218 1.00 90.00 197 ALA A CA 1
ATOM 1630 C C . ALA A 1 197 ? 3.895 11.258 -18.991 1.00 90.00 197 ALA A C 1
ATOM 1632 O O . ALA A 1 197 ? 4.334 12.396 -19.150 1.00 90.00 197 ALA A O 1
ATOM 1633 N N . SER A 1 198 ? 3.863 10.688 -17.783 1.00 94.06 198 SER A N 1
ATOM 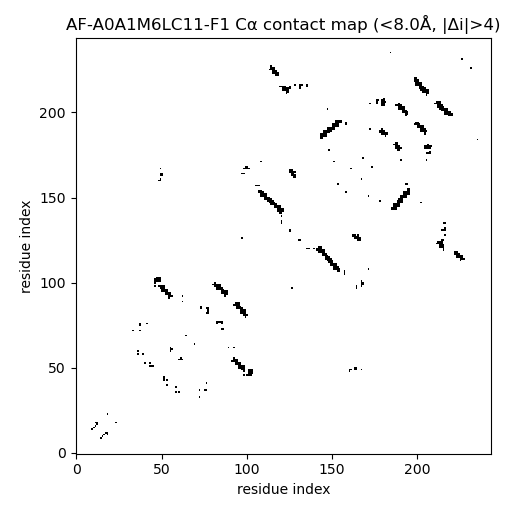1634 C CA . SER A 1 198 ? 4.474 11.291 -16.599 1.00 94.06 198 SER A CA 1
ATOM 1635 C C . SER A 1 198 ? 5.955 10.930 -16.497 1.00 94.06 198 SER A C 1
ATOM 1637 O O . SER A 1 198 ? 6.352 9.826 -16.877 1.00 94.06 198 SER A O 1
ATOM 1639 N N . GLU A 1 199 ? 6.760 11.859 -15.986 1.00 93.31 199 GLU A N 1
ATOM 1640 C CA . GLU A 1 199 ? 8.171 11.631 -15.637 1.00 93.31 199 GLU A CA 1
ATOM 1641 C C . GLU A 1 199 ? 8.328 11.144 -14.191 1.00 93.31 199 GLU A C 1
ATOM 1643 O O . GLU A 1 199 ? 9.287 10.445 -13.877 1.00 93.31 199 GLU A O 1
ATOM 1648 N N . GLN A 1 200 ? 7.356 11.465 -13.335 1.00 94.94 200 GLN A N 1
ATOM 1649 C CA . GLN A 1 200 ? 7.328 11.061 -11.935 1.00 94.94 200 GLN A CA 1
ATOM 1650 C C . GLN A 1 200 ? 6.646 9.704 -11.750 1.00 94.94 200 GLN A C 1
ATOM 1652 O O . GLN A 1 200 ? 5.728 9.339 -12.492 1.00 94.94 200 GLN A O 1
ATOM 1657 N N . GLY A 1 201 ? 7.039 8.987 -10.703 1.00 95.19 201 GLY A N 1
ATOM 1658 C CA . GLY A 1 201 ? 6.462 7.690 -10.376 1.00 95.19 201 GLY A CA 1
ATOM 1659 C C . GLY A 1 201 ? 6.927 7.144 -9.033 1.00 95.19 201 GLY A C 1
ATOM 1660 O O . GLY A 1 201 ? 7.508 7.851 -8.207 1.00 95.19 201 GLY A O 1
ATOM 1661 N N . LEU A 1 202 ? 6.662 5.860 -8.831 1.00 95.25 202 LEU A N 1
ATOM 1662 C CA . LEU A 1 202 ? 7.021 5.110 -7.638 1.00 95.25 202 LEU A CA 1
ATOM 1663 C C . LEU A 1 202 ? 7.927 3.942 -8.014 1.00 95.25 202 LEU A C 1
ATOM 1665 O O . LEU A 1 202 ? 7.623 3.181 -8.928 1.00 95.25 202 LEU A O 1
ATOM 1669 N N . LEU A 1 203 ? 9.012 3.774 -7.272 1.00 94.81 203 LEU A N 1
ATOM 1670 C CA . LEU A 1 203 ? 9.788 2.541 -7.269 1.00 94.81 203 LEU A CA 1
ATOM 1671 C C . LEU A 1 203 ? 9.115 1.555 -6.334 1.00 94.81 203 LEU A C 1
ATOM 1673 O O . LEU A 1 203 ? 8.742 1.946 -5.227 1.00 94.81 203 LEU A O 1
ATOM 1677 N N . ILE A 1 204 ? 8.993 0.303 -6.764 1.00 94.69 204 ILE A N 1
ATOM 1678 C CA . ILE A 1 204 ? 8.455 -0.799 -5.969 1.00 94.69 204 ILE A CA 1
ATOM 1679 C C . ILE A 1 204 ? 9.358 -2.015 -6.101 1.00 94.69 204 ILE A C 1
ATOM 1681 O O . ILE A 1 204 ? 9.656 -2.461 -7.206 1.00 94.69 204 ILE A O 1
ATOM 1685 N N . CYS A 1 205 ? 9.759 -2.568 -4.964 1.00 94.50 205 CYS A N 1
ATOM 1686 C CA . CYS A 1 205 ? 10.406 -3.868 -4.885 1.00 94.50 205 CYS A CA 1
ATOM 1687 C C . CYS A 1 205 ? 9.698 -4.691 -3.813 1.00 94.50 205 CYS A C 1
ATOM 1689 O O . CYS A 1 205 ? 9.714 -4.329 -2.638 1.00 94.50 205 CYS A O 1
ATOM 1691 N N . LYS A 1 206 ? 9.067 -5.791 -4.215 1.00 93.69 206 LYS A N 1
ATOM 1692 C CA . LYS A 1 206 ? 8.651 -6.856 -3.303 1.00 93.69 206 LYS A CA 1
ATOM 1693 C C . LYS A 1 206 ? 9.712 -7.946 -3.375 1.00 93.69 206 LYS A C 1
ATOM 1695 O O . LYS A 1 206 ? 9.695 -8.745 -4.306 1.00 93.69 206 LYS A O 1
ATOM 1700 N N . ASP A 1 207 ? 10.649 -7.923 -2.432 1.00 91.94 207 ASP A N 1
ATOM 1701 C CA . ASP A 1 207 ? 11.808 -8.811 -2.440 1.00 91.94 207 ASP A CA 1
ATOM 1702 C C . ASP A 1 207 ? 11.357 -10.273 -2.381 1.00 91.94 207 ASP A C 1
ATOM 1704 O O . ASP A 1 207 ? 10.715 -10.709 -1.421 1.00 91.94 207 ASP A O 1
ATOM 1708 N N . SER A 1 208 ? 11.683 -11.025 -3.429 1.00 85.38 208 SER A N 1
ATOM 1709 C CA . SER A 1 208 ? 11.263 -12.414 -3.589 1.00 85.38 208 SER A CA 1
ATOM 1710 C C . SER A 1 208 ? 11.834 -13.365 -2.528 1.00 85.38 208 SER A C 1
ATOM 1712 O O . SER A 1 208 ? 11.213 -14.396 -2.255 1.00 85.38 208 SER A O 1
ATOM 1714 N N . GLU A 1 209 ? 12.963 -13.031 -1.889 1.00 86.69 209 GLU A N 1
ATOM 1715 C CA . GLU A 1 209 ? 13.579 -13.882 -0.862 1.00 86.69 209 GLU A CA 1
ATOM 1716 C C . GLU A 1 209 ? 13.045 -13.604 0.545 1.00 86.69 209 GLU A C 1
ATOM 1718 O O . GLU A 1 209 ? 12.685 -14.528 1.281 1.00 86.69 209 GLU A O 1
ATOM 1723 N N . THR A 1 210 ? 13.010 -12.330 0.941 1.00 89.00 210 THR A N 1
ATOM 1724 C CA . THR A 1 210 ? 12.646 -11.931 2.310 1.00 89.00 210 THR A CA 1
ATOM 1725 C C . THR A 1 210 ? 11.170 -11.591 2.468 1.00 89.00 210 THR A C 1
ATOM 1727 O O . THR A 1 210 ? 10.666 -11.554 3.594 1.00 89.00 210 THR A O 1
ATOM 1730 N N . ASN A 1 211 ? 10.469 -11.356 1.355 1.00 84.81 211 ASN A N 1
ATOM 1731 C CA . ASN A 1 211 ? 9.130 -10.778 1.315 1.00 84.81 211 ASN A CA 1
ATOM 1732 C C . ASN A 1 211 ? 9.058 -9.383 1.978 1.00 84.81 211 ASN A C 1
ATOM 1734 O O . ASN A 1 211 ? 7.968 -8.923 2.332 1.00 84.81 211 ASN A O 1
ATOM 1738 N N . ASP A 1 212 ? 10.201 -8.702 2.148 1.00 90.44 212 ASP A N 1
ATOM 1739 C CA . ASP A 1 212 ? 10.229 -7.279 2.471 1.00 90.44 212 ASP A CA 1
ATOM 1740 C C . ASP A 1 212 ? 9.711 -6.472 1.269 1.00 90.44 212 ASP A C 1
ATOM 1742 O O . ASP A 1 212 ? 9.912 -6.819 0.104 1.00 90.44 212 ASP A O 1
ATOM 1746 N N . PHE A 1 213 ? 9.017 -5.377 1.563 1.00 90.88 213 PHE A N 1
ATOM 1747 C CA . PHE A 1 213 ? 8.521 -4.445 0.559 1.00 90.88 213 PHE A CA 1
ATOM 1748 C C . PHE A 1 213 ? 9.367 -3.175 0.622 1.00 90.88 21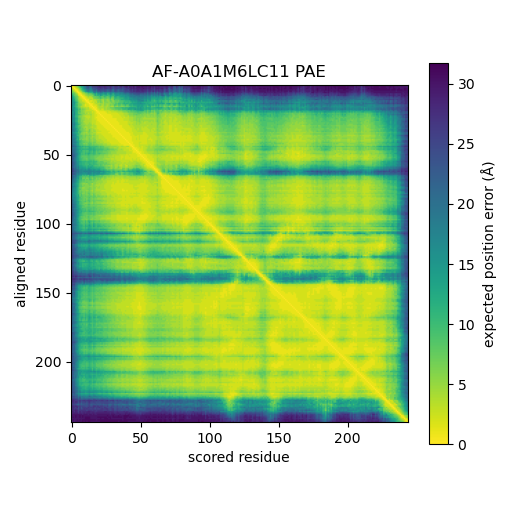3 PHE A C 1
ATOM 1750 O O . PHE A 1 213 ? 9.685 -2.702 1.705 1.00 90.88 213 PHE A O 1
ATOM 1757 N N . TYR A 1 214 ? 9.725 -2.594 -0.511 1.00 91.81 214 TYR A N 1
ATOM 1758 C CA . TYR A 1 214 ? 10.423 -1.318 -0.578 1.00 91.81 214 TYR A CA 1
ATOM 1759 C C . TYR A 1 214 ? 9.709 -0.410 -1.557 1.00 91.81 214 TYR A C 1
ATOM 1761 O O . TYR A 1 214 ? 9.272 -0.840 -2.625 1.00 91.81 214 TYR A O 1
ATOM 1769 N N . SER A 1 215 ? 9.611 0.862 -1.189 1.00 92.19 215 SER A N 1
ATOM 1770 C CA . SER A 1 215 ? 8.988 1.871 -2.032 1.00 92.19 215 SER A CA 1
ATOM 1771 C C . SER A 1 215 ? 9.679 3.220 -1.921 1.00 92.19 215 SER A C 1
ATOM 1773 O O . SER A 1 215 ? 10.166 3.595 -0.849 1.00 92.19 215 SER A O 1
ATOM 1775 N N . GLY A 1 216 ? 9.679 3.978 -3.014 1.00 90.56 216 GLY A N 1
ATOM 1776 C CA . GLY A 1 216 ? 10.215 5.337 -3.043 1.00 90.56 216 GLY A CA 1
ATOM 1777 C C . GLY A 1 216 ? 9.588 6.170 -4.146 1.00 90.56 216 GLY A C 1
ATOM 1778 O O . GLY A 1 216 ? 9.244 5.651 -5.203 1.00 90.56 216 GLY A O 1
ATOM 1779 N N . PHE A 1 217 ? 9.431 7.464 -3.889 1.00 92.62 217 PHE A N 1
ATOM 1780 C CA . PHE A 1 217 ? 8.968 8.413 -4.892 1.00 92.62 217 PHE A CA 1
ATOM 1781 C C . PHE A 1 217 ? 10.138 8.916 -5.738 1.00 92.62 217 PHE A C 1
ATOM 1783 O O . PHE A 1 217 ? 11.198 9.246 -5.206 1.00 92.62 217 PHE A O 1
ATOM 1790 N N . VAL A 1 218 ? 9.920 9.001 -7.048 1.00 92.62 218 VAL A N 1
ATOM 1791 C CA . VAL A 1 218 ? 10.893 9.498 -8.022 1.00 92.62 218 VAL A CA 1
ATOM 1792 C C . VAL A 1 218 ? 10.254 10.654 -8.785 1.00 92.62 218 VAL A C 1
ATOM 1794 O O . VAL A 1 218 ? 9.259 10.428 -9.475 1.00 92.62 218 VAL A O 1
ATOM 1797 N N . PRO A 1 219 ? 10.779 11.887 -8.683 1.00 91.88 219 PRO A N 1
ATOM 1798 C CA . PRO A 1 219 ? 10.207 13.034 -9.387 1.00 91.88 219 PRO A CA 1
ATOM 1799 C C . PRO A 1 219 ? 10.495 13.008 -10.893 1.00 91.88 219 PRO A C 1
ATOM 1801 O O . PRO A 1 219 ? 9.681 13.493 -11.673 1.00 91.88 219 PRO A O 1
ATOM 1804 N N . ASN A 1 220 ? 11.643 12.459 -11.294 1.00 92.50 220 ASN A N 1
ATOM 1805 C CA . ASN A 1 220 ? 12.033 12.213 -12.677 1.00 92.50 220 ASN A CA 1
ATOM 1806 C C . ASN A 1 220 ? 13.198 11.209 -12.732 1.00 92.50 220 ASN A C 1
ATOM 1808 O O . ASN A 1 220 ? 13.779 10.854 -11.706 1.00 92.50 220 ASN A O 1
ATOM 1812 N N . LEU A 1 221 ? 13.548 10.764 -13.938 1.00 91.56 221 LEU A N 1
ATOM 1813 C CA . LEU A 1 221 ? 14.632 9.806 -14.167 1.00 91.56 221 LEU A CA 1
ATOM 1814 C C . LEU A 1 221 ? 15.975 10.477 -14.517 1.00 91.56 221 LEU A C 1
ATOM 1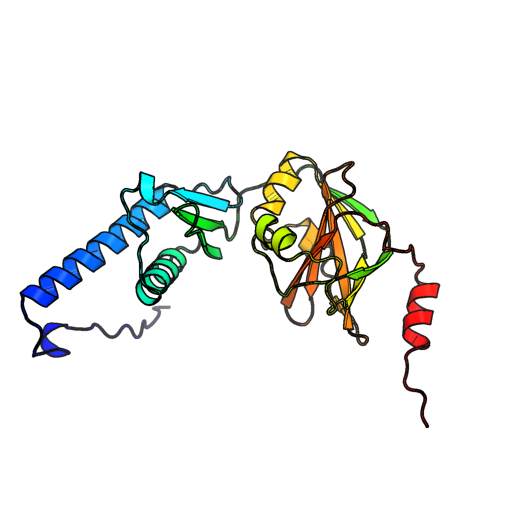816 O O . LEU A 1 221 ? 16.846 9.809 -15.062 1.00 91.56 221 LEU A O 1
ATOM 1820 N N . ASP A 1 222 ? 16.163 11.772 -14.233 1.00 90.50 222 ASP A N 1
ATOM 1821 C CA . ASP A 1 222 ? 17.384 12.500 -14.627 1.00 90.50 222 ASP A CA 1
ATOM 1822 C C . ASP A 1 222 ? 18.640 11.949 -13.930 1.00 90.50 222 ASP A C 1
ATOM 1824 O O . ASP A 1 222 ? 19.726 11.942 -14.510 1.00 90.50 222 ASP A O 1
ATOM 1828 N N . ASP A 1 223 ? 18.476 11.444 -12.704 1.00 86.56 223 ASP A N 1
ATOM 1829 C CA . ASP A 1 223 ? 19.541 10.835 -11.897 1.00 86.56 223 ASP A CA 1
ATOM 1830 C C . ASP A 1 223 ? 19.771 9.342 -12.221 1.00 86.56 223 ASP A C 1
ATOM 1832 O O . ASP A 1 223 ? 20.547 8.670 -11.538 1.00 86.56 223 ASP A O 1
ATOM 1836 N N . PHE A 1 224 ? 19.103 8.807 -13.249 1.00 92.38 224 PHE A N 1
ATOM 1837 C CA . PHE A 1 224 ? 19.195 7.407 -13.657 1.00 92.38 224 PHE A CA 1
ATOM 1838 C C . PHE A 1 224 ? 19.890 7.262 -15.014 1.00 92.38 224 PHE A C 1
ATOM 1840 O O . PHE A 1 224 ? 19.581 7.958 -15.981 1.00 92.38 224 PHE A O 1
ATOM 1847 N N . GLN A 1 225 ? 20.816 6.312 -15.103 1.00 92.31 225 GLN A N 1
ATOM 1848 C CA . GLN A 1 225 ? 21.578 6.009 -16.312 1.00 92.31 225 GLN A CA 1
ATOM 1849 C C . GLN A 1 225 ? 21.143 4.671 -16.891 1.00 92.31 225 GLN A C 1
ATOM 1851 O O . GLN A 1 225 ? 20.914 3.712 -16.160 1.00 92.31 225 GLN A O 1
ATOM 1856 N N . GLU A 1 226 ? 21.025 4.605 -18.212 1.00 89.69 226 GLU A N 1
ATOM 1857 C CA . GLU A 1 226 ? 20.710 3.358 -18.904 1.00 89.69 226 GLU A CA 1
ATOM 1858 C C . GLU A 1 226 ? 21.921 2.436 -18.915 1.00 89.69 226 GLU A C 1
ATOM 1860 O O . GLU A 1 226 ? 23.035 2.882 -19.186 1.00 89.69 226 GLU A O 1
ATOM 1865 N N . ILE A 1 227 ? 21.688 1.167 -18.585 1.00 87.56 227 ILE A N 1
ATOM 1866 C CA . ILE A 1 227 ? 22.738 0.164 -18.415 1.00 87.56 227 ILE A CA 1
ATOM 1867 C C . ILE A 1 227 ? 22.404 -1.098 -19.210 1.00 87.56 227 ILE A C 1
ATOM 1869 O O . ILE A 1 227 ? 21.256 -1.547 -19.267 1.00 87.56 227 ILE A O 1
ATOM 1873 N N . SER A 1 228 ? 23.418 -1.691 -19.827 1.00 82.31 228 SER A N 1
ATOM 1874 C CA . SER A 1 228 ? 23.342 -3.015 -20.442 1.00 82.31 228 SER A CA 1
ATOM 1875 C C . SER A 1 228 ? 23.617 -4.128 -19.423 1.00 82.31 228 SER A C 1
ATOM 1877 O O . SER A 1 228 ? 24.171 -3.897 -18.351 1.00 82.31 228 SER A O 1
ATOM 1879 N N . MET A 1 229 ? 23.254 -5.371 -19.764 1.00 68.56 229 MET A N 1
ATOM 1880 C CA . MET A 1 229 ? 23.605 -6.542 -18.942 1.00 68.56 229 MET A CA 1
ATOM 1881 C C . MET A 1 229 ? 25.121 -6.732 -18.802 1.00 68.56 229 MET A C 1
ATOM 1883 O O . MET A 1 229 ? 25.571 -7.226 -17.777 1.00 68.56 229 MET A O 1
ATOM 1887 N N . GLU A 1 230 ? 25.899 -6.348 -19.816 1.00 70.19 230 GLU A N 1
ATOM 1888 C CA . GLU A 1 230 ? 27.365 -6.418 -19.770 1.00 70.19 230 GLU A CA 1
ATOM 1889 C C . GLU A 1 230 ? 27.917 -5.385 -18.778 1.00 70.19 230 GLU A C 1
ATOM 1891 O O . GLU A 1 230 ? 28.676 -5.743 -17.884 1.00 70.19 230 GLU A O 1
ATOM 1896 N N . GLU A 1 231 ? 27.439 -4.139 -18.848 1.00 70.00 231 GLU A N 1
ATOM 1897 C CA . GLU A 1 231 ? 27.840 -3.069 -17.923 1.00 70.00 231 GLU A CA 1
ATOM 1898 C C . GLU A 1 231 ? 27.418 -3.346 -16.473 1.00 70.00 231 GLU A C 1
ATOM 1900 O O . GLU A 1 231 ? 28.141 -2.980 -15.549 1.00 70.00 231 GLU A O 1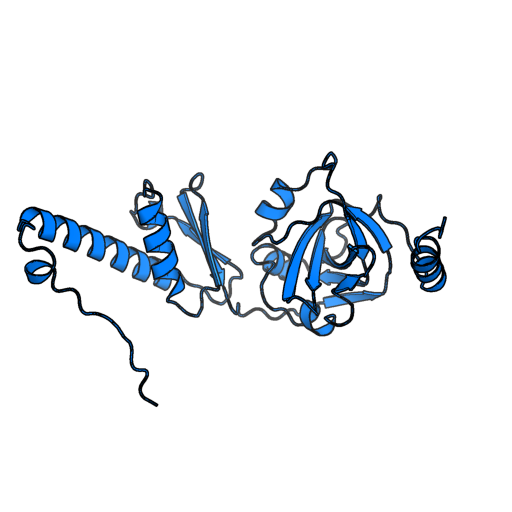
ATOM 1905 N N . TYR A 1 232 ? 26.275 -4.007 -16.255 1.00 68.50 232 TYR A N 1
ATOM 1906 C CA . TYR A 1 232 ? 25.839 -4.404 -14.914 1.00 68.50 232 TYR A CA 1
ATOM 1907 C C . TYR A 1 232 ? 26.722 -5.499 -14.312 1.00 68.50 232 TYR A C 1
ATOM 1909 O O . TYR A 1 232 ? 27.176 -5.369 -13.180 1.00 68.50 232 TYR A O 1
ATOM 1917 N N . ASN A 1 233 ? 27.025 -6.547 -15.084 1.00 67.94 233 ASN A N 1
ATOM 1918 C CA . ASN A 1 233 ? 27.903 -7.622 -14.618 1.00 67.94 233 ASN A CA 1
ATOM 1919 C C . ASN A 1 233 ? 29.321 -7.102 -14.319 1.00 67.94 233 ASN A C 1
ATOM 1921 O O . ASN A 1 233 ? 29.951 -7.546 -13.364 1.00 67.94 233 ASN A O 1
ATOM 1925 N N . ASP A 1 234 ? 29.809 -6.125 -15.088 1.00 63.03 234 ASP A N 1
ATOM 1926 C CA . ASP A 1 234 ? 31.091 -5.469 -14.814 1.00 63.03 234 ASP A CA 1
ATOM 1927 C C . ASP A 1 234 ? 31.053 -4.638 -13.514 1.00 63.03 234 ASP A C 1
ATOM 1929 O O . ASP A 1 234 ? 32.053 -4.586 -12.791 1.00 63.03 234 ASP A O 1
ATOM 1933 N N . MET A 1 235 ? 29.915 -4.009 -13.184 1.00 63.53 235 MET A N 1
ATOM 1934 C CA . MET A 1 235 ? 29.704 -3.357 -11.881 1.00 63.53 235 MET A CA 1
ATOM 1935 C C . MET A 1 235 ? 29.681 -4.378 -10.736 1.00 63.53 235 MET A C 1
ATOM 1937 O O . MET A 1 235 ? 30.278 -4.118 -9.686 1.00 63.53 235 MET A O 1
ATOM 1941 N N . ASP A 1 236 ? 29.084 -5.551 -10.974 1.00 55.84 236 ASP A N 1
ATOM 1942 C CA . ASP A 1 236 ? 29.073 -6.672 -10.034 1.00 55.84 236 ASP A CA 1
ATOM 1943 C C . ASP A 1 236 ? 30.483 -7.243 -9.775 1.00 55.84 236 ASP A C 1
ATOM 1945 O O . ASP A 1 236 ? 30.835 -7.572 -8.638 1.00 55.84 236 ASP A O 1
ATOM 1949 N N . GLU A 1 237 ? 31.324 -7.332 -10.811 1.00 56.53 237 GLU A N 1
ATOM 1950 C CA . GLU A 1 237 ? 32.683 -7.882 -10.721 1.00 56.53 237 GLU A CA 1
ATOM 1951 C C . GLU A 1 237 ? 33.714 -6.897 -10.137 1.00 56.53 237 GLU A C 1
ATOM 1953 O O . GLU A 1 237 ? 34.609 -7.312 -9.394 1.00 56.53 237 GLU A O 1
ATOM 1958 N N . GLN A 1 238 ? 33.605 -5.591 -10.416 1.00 53.94 238 GLN A N 1
ATOM 1959 C CA . GLN A 1 238 ? 34.586 -4.580 -9.975 1.00 53.94 238 GLN A CA 1
ATOM 1960 C C . GLN A 1 238 ? 34.552 -4.263 -8.473 1.00 53.94 238 GLN A C 1
ATOM 1962 O O . GLN A 1 238 ? 35.459 -3.605 -7.962 1.00 53.94 238 GLN A O 1
ATOM 1967 N N . SER A 1 239 ? 33.534 -4.726 -7.755 1.00 50.00 239 SER A N 1
ATOM 1968 C CA . SER A 1 239 ? 33.334 -4.463 -6.325 1.00 50.00 239 SER A CA 1
ATOM 1969 C C . SER A 1 239 ? 33.515 -5.707 -5.438 1.00 50.00 239 SER A C 1
ATOM 1971 O O . SER A 1 239 ? 33.292 -5.654 -4.225 1.00 50.00 239 SER A O 1
ATOM 1973 N N . GLY A 1 240 ? 34.024 -6.812 -6.003 1.00 41.91 240 GLY A N 1
ATOM 1974 C CA . GLY A 1 240 ? 34.584 -7.922 -5.227 1.00 41.91 240 GLY A CA 1
ATOM 1975 C C . GLY A 1 240 ? 35.780 -7.470 -4.369 1.00 41.91 240 GLY A C 1
ATOM 1976 O O . GLY A 1 240 ? 36.464 -6.509 -4.722 1.00 41.91 240 GLY A O 1
ATOM 1977 N N . PRO A 1 241 ? 36.060 -8.119 -3.221 1.00 39.59 241 PRO A N 1
ATOM 1978 C CA . PRO A 1 241 ? 37.073 -7.626 -2.298 1.00 39.59 241 PRO A CA 1
ATOM 1979 C C . PRO A 1 241 ? 38.450 -7.608 -2.971 1.00 39.59 241 PRO A C 1
ATOM 1981 O O . PRO A 1 241 ? 38.934 -8.650 -3.423 1.00 39.59 241 PRO A O 1
ATOM 1984 N N . GLU A 1 242 ? 39.116 -6.447 -2.971 1.00 38.16 242 GLU A N 1
ATOM 1985 C CA . GLU A 1 242 ? 40.573 -6.402 -3.086 1.00 38.16 242 GLU A CA 1
ATOM 1986 C C . GLU A 1 242 ? 41.136 -7.234 -1.928 1.00 38.16 242 GLU A C 1
ATOM 1988 O O . GLU A 1 242 ? 41.145 -6.820 -0.768 1.00 38.16 242 GLU A O 1
ATOM 1993 N N . MET A 1 243 ? 41.555 -8.458 -2.239 1.00 36.44 243 MET A N 1
ATOM 1994 C CA . MET A 1 243 ? 42.322 -9.287 -1.324 1.00 36.44 243 MET A CA 1
ATOM 1995 C C . MET A 1 243 ? 43.691 -8.630 -1.120 1.00 36.44 243 MET A C 1
ATOM 1997 O O . MET A 1 243 ? 44.599 -8.824 -1.933 1.00 36.44 243 MET A O 1
ATOM 2001 N N . VAL A 1 244 ? 43.828 -7.870 -0.031 1.00 34.50 244 VAL A N 1
ATOM 2002 C CA . VAL A 1 244 ? 45.115 -7.457 0.550 1.00 34.50 244 VAL A CA 1
ATOM 2003 C C . VAL A 1 244 ? 45.199 -7.941 1.990 1.00 34.50 244 VAL A C 1
ATOM 2005 O O . VAL A 1 244 ? 44.288 -7.616 2.783 1.00 34.50 244 VAL A O 1
#

Organism: NCBI:txid1121323

Radius of gyration: 23.22 Å; Cα contacts (8 Å, |Δi|>4): 380; chains: 1; bounding box: 66×45×65 Å

Secondary structure (DSSP, 8-state):
-----------HHHH-TT--HHHHHHHHHHHHHHHHHHHHHHHT--TTSSEEEEETTTTT------HHHHHHHHHHHTTSTTEEEEEEETTTTEEEEEESS-------EEEEEEEEEEEE--BS--SSHHHHHHT--TT-S--EEEEEEEEEEE-HHHHHHHTTSTTS--HHHHTTGGG-EE-TT--EEEEEEEETT-S-EEEEEE-TTT--EEEEEES-STT-EE--HHHHHHHHHHTS----

Solvent-accessible surface area (backbone atoms only — not comparable to full-atom values): 13895 Å² total; per-residue (Å²): 133,84,78,82,70,87,71,76,83,80,50,65,68,75,79,37,72,82,68,47,72,70,57,50,54,51,50,51,53,50,52,51,50,54,53,48,50,45,52,56,57,59,70,67,64,54,58,77,35,38,46,47,78,43,51,30,67,81,72,71,46,81,80,85,55,52,74,68,50,49,49,50,53,43,57,60,49,57,68,41,83,61,43,63,48,74,47,78,39,78,89,78,42,26,44,37,39,30,37,46,74,46,61,72,84,81,86,56,77,47,78,43,88,48,41,30,42,33,71,45,58,68,39,75,66,44,59,26,47,67,58,26,52,73,69,53,54,98,79,56,87,67,53,37,48,32,32,31,50,29,36,38,32,20,42,72,69,52,32,62,40,41,42,49,25,56,76,46,87,47,66,79,59,60,80,45,37,92,56,12,35,68,49,99,86,59,32,38,25,16,37,34,39,24,35,64,97,50,66,35,36,35,40,41,22,55,20,66,84,81,68,49,44,35,29,24,51,37,78,51,63,85,74,42,44,81,55,52,74,67,60,48,51,51,56,63,60,73,68,54,80,83,89,123